Protein AF-A0A8J5CGX8-F1 (afdb_monomer_lite)

InterPro domains:
  IPR006862 Acyl-CoA thioester hydrolase/bile acid-CoA amino acid N-acetyltransferase [PF04775] (30-130)
  IPR014940 BAAT/Acyl-CoA thioester hydrolase C-terminal [PF08840] (193-243)
  IPR029058 Alpha/Beta hydrolase fold [G3DSA:3.40.50.1820] (121-293)
  IPR029058 Alpha/Beta hydrolase fold [SSF53474] (53-243)
  IPR042490 Acyl-CoA thioester hydrolase/BAAT, N-terminal [G3DSA:2.60.40.2240] (14-119)

Structure (mmCIF, N/CA/C/O backbone):
data_AF-A0A8J5CGX8-F1
#
_entry.id   AF-A0A8J5CGX8-F1
#
loop_
_atom_site.group_PDB
_atom_site.id
_atom_site.type_symbol
_atom_site.label_atom_id
_atom_site.label_alt_id
_atom_site.label_comp_id
_atom_site.label_asym_id
_atom_site.label_entity_id
_atom_site.label_seq_id
_atom_site.pdbx_PDB_ins_code
_atom_site.Cartn_x
_atom_site.Cartn_y
_atom_site.Cartn_z
_atom_site.occupancy
_atom_site.B_iso_or_equiv
_atom_site.auth_seq_id
_atom_site.auth_comp_id
_atom_site.auth_asym_id
_atom_site.auth_atom_id
_atom_site.pdbx_PDB_model_num
ATOM 1 N N . MET A 1 1 ? 22.277 -21.302 -52.610 1.00 39.00 1 MET A N 1
ATOM 2 C CA . MET A 1 1 ? 22.332 -19.916 -52.103 1.00 39.00 1 MET A CA 1
ATOM 3 C C . MET A 1 1 ? 21.898 -19.957 -50.652 1.00 39.00 1 MET A C 1
ATOM 5 O O . MET A 1 1 ? 20.745 -20.277 -50.407 1.00 39.00 1 MET A O 1
ATOM 9 N N . GLY A 1 2 ? 22.824 -19.772 -49.709 1.00 44.28 2 GLY A N 1
ATOM 10 C CA . GLY A 1 2 ? 22.464 -19.629 -48.298 1.00 44.28 2 GLY A CA 1
ATOM 11 C C . GLY A 1 2 ? 21.848 -18.252 -48.081 1.00 44.28 2 GLY A C 1
ATOM 12 O O . GLY A 1 2 ? 22.385 -17.269 -48.594 1.00 44.28 2 GLY A O 1
ATOM 13 N N . GLU A 1 3 ? 20.715 -18.179 -47.385 1.00 40.97 3 GLU A N 1
ATOM 14 C CA . GLU A 1 3 ? 20.179 -16.895 -46.931 1.00 40.97 3 GLU A CA 1
ATOM 15 C C . GLU A 1 3 ? 21.241 -16.171 -46.089 1.00 40.97 3 GLU A C 1
ATOM 17 O O . GLU A 1 3 ? 21.902 -16.809 -45.262 1.00 40.97 3 GLU A O 1
ATOM 22 N N . PRO A 1 4 ? 21.432 -14.852 -46.268 1.00 47.72 4 PRO A N 1
ATOM 23 C CA . PRO A 1 4 ? 22.309 -14.095 -45.394 1.00 47.72 4 PRO A CA 1
ATOM 24 C C . PRO A 1 4 ? 21.742 -14.149 -43.971 1.00 47.72 4 PRO A C 1
ATOM 26 O O . PRO A 1 4 ? 20.682 -13.584 -43.698 1.00 47.72 4 PRO A O 1
ATOM 29 N N . GLN A 1 5 ? 22.450 -14.825 -43.059 1.00 46.09 5 GLN A N 1
ATOM 30 C CA . GLN A 1 5 ? 22.191 -14.723 -41.624 1.00 46.09 5 GLN A CA 1
ATOM 31 C C . GLN A 1 5 ? 22.284 -13.244 -41.243 1.00 46.09 5 GLN A C 1
ATOM 33 O O . GLN A 1 5 ? 23.367 -12.661 -41.230 1.00 46.09 5 GLN A O 1
ATOM 38 N N . ARG A 1 6 ? 21.140 -12.608 -40.971 1.00 54.03 6 ARG A N 1
ATOM 39 C CA . ARG A 1 6 ? 21.128 -11.265 -40.391 1.00 54.03 6 ARG A CA 1
ATOM 40 C C . ARG A 1 6 ? 21.787 -11.354 -39.017 1.00 54.03 6 ARG A C 1
ATOM 42 O O . ARG A 1 6 ? 21.325 -12.109 -38.163 1.00 54.03 6 ARG A O 1
ATOM 49 N N . GLU A 1 7 ? 22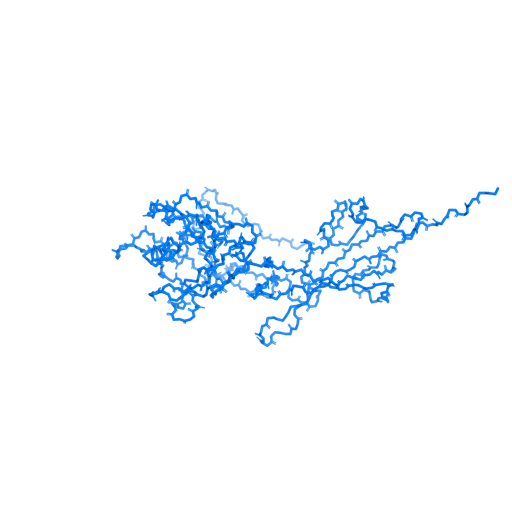.872 -10.607 -38.820 1.00 53.78 7 GLU A N 1
ATOM 50 C CA . GLU A 1 7 ? 23.533 -10.516 -37.519 1.00 53.78 7 GLU A CA 1
ATOM 51 C C . GLU A 1 7 ? 22.530 -10.075 -36.447 1.00 53.78 7 GLU A C 1
ATOM 53 O O . GLU A 1 7 ? 21.739 -9.148 -36.650 1.00 53.78 7 GLU A O 1
ATOM 58 N N . SER A 1 8 ? 22.575 -10.738 -35.290 1.00 63.50 8 SER A N 1
ATOM 59 C CA . SER A 1 8 ? 21.780 -10.355 -34.126 1.00 63.50 8 SER A CA 1
ATOM 60 C C . SER A 1 8 ? 22.086 -8.905 -33.748 1.00 63.50 8 SER A C 1
ATOM 62 O O . SER A 1 8 ? 23.222 -8.567 -33.407 1.00 63.50 8 SER A O 1
ATOM 64 N N . GLY A 1 9 ? 21.071 -8.048 -33.778 1.00 77.69 9 GLY A N 1
ATOM 65 C CA . GLY A 1 9 ? 21.171 -6.674 -33.317 1.00 77.69 9 GLY A CA 1
ATOM 66 C C . GLY A 1 9 ? 21.265 -6.589 -31.793 1.00 77.69 9 GLY A C 1
ATOM 67 O O . GLY A 1 9 ? 20.864 -7.489 -31.056 1.00 77.69 9 GLY A O 1
ATOM 68 N N . VAL A 1 10 ? 21.770 -5.462 -31.298 1.00 86.94 10 VAL A N 1
ATOM 69 C CA . VAL A 1 10 ? 21.766 -5.132 -29.868 1.00 86.94 10 VAL A CA 1
ATOM 70 C C . VAL A 1 10 ? 20.823 -3.968 -29.607 1.00 86.94 10 VAL A C 1
ATOM 72 O O . VAL A 1 10 ? 20.907 -2.917 -30.251 1.00 86.94 10 VAL A O 1
ATOM 75 N N . VAL A 1 11 ? 19.919 -4.151 -28.651 1.00 86.25 11 VAL A N 1
ATOM 76 C CA . VAL A 1 11 ? 18.928 -3.144 -28.273 1.00 86.25 11 VAL A CA 1
ATOM 77 C C . VAL A 1 11 ? 18.901 -2.941 -26.767 1.00 86.25 11 VAL A C 1
ATOM 79 O O . VAL A 1 11 ? 19.266 -3.816 -25.981 1.00 86.25 11 VAL A O 1
ATOM 82 N N . ARG A 1 12 ? 18.433 -1.767 -26.365 1.00 90.62 12 ARG A N 1
ATOM 83 C CA . ARG A 1 12 ? 18.174 -1.399 -24.980 1.00 90.62 12 ARG A CA 1
ATOM 84 C C . ARG A 1 12 ? 16.718 -0.989 -24.850 1.00 90.62 12 ARG A C 1
ATOM 86 O O . ARG A 1 12 ? 16.272 -0.086 -25.555 1.00 90.62 12 ARG A O 1
ATOM 93 N N . VAL A 1 13 ? 16.012 -1.613 -23.917 1.00 86.06 13 VAL A N 1
ATOM 94 C CA . VAL A 1 13 ? 14.662 -1.204 -23.523 1.00 86.06 13 VAL A CA 1
ATOM 95 C C . VAL A 1 13 ? 14.784 -0.346 -22.272 1.00 86.06 13 VAL A C 1
ATOM 97 O O . VAL A 1 13 ? 15.424 -0.758 -21.308 1.00 86.06 13 VAL A O 1
ATOM 100 N N . VAL A 1 14 ? 14.204 0.850 -22.297 1.00 86.12 14 VAL A N 1
ATOM 101 C CA . VAL A 1 14 ? 14.184 1.792 -21.173 1.00 86.12 14 VAL A CA 1
ATOM 102 C C . VAL A 1 14 ? 12.741 1.988 -20.743 1.00 86.12 14 VAL A C 1
ATOM 104 O O . VAL A 1 14 ? 11.895 2.302 -21.575 1.00 86.12 14 VAL A O 1
ATOM 107 N N . VAL A 1 15 ? 12.464 1.831 -19.453 1.00 85.88 15 VAL A N 1
ATOM 108 C CA . VAL A 1 15 ? 11.145 2.100 -18.882 1.00 85.88 15 VAL A CA 1
ATOM 109 C C . VAL A 1 15 ? 11.231 3.318 -17.987 1.00 85.88 15 VAL A C 1
ATOM 111 O O . VAL A 1 15 ? 12.080 3.381 -17.102 1.00 85.88 15 VAL A O 1
ATOM 114 N N . VAL A 1 16 ? 10.355 4.290 -18.227 1.00 84.81 16 VAL A N 1
ATOM 115 C CA . VAL A 1 16 ? 10.283 5.543 -17.480 1.00 84.81 16 VAL A CA 1
ATOM 116 C C . VAL A 1 16 ? 8.874 5.721 -16.938 1.00 84.81 16 VAL A C 1
ATOM 118 O O . VAL A 1 16 ? 7.896 5.610 -17.670 1.00 84.81 16 VAL A O 1
ATOM 121 N N . THR A 1 17 ? 8.761 6.069 -15.662 1.00 81.38 17 THR A N 1
ATOM 122 C CA . THR A 1 17 ? 7.509 6.566 -15.090 1.00 81.38 17 THR A CA 1
ATOM 123 C C . THR A 1 17 ? 7.758 7.895 -14.397 1.00 81.38 17 THR A C 1
ATOM 125 O O . THR A 1 17 ? 8.839 8.148 -13.857 1.00 81.38 17 THR A O 1
ATOM 128 N N . ARG A 1 18 ? 6.765 8.778 -14.473 1.00 80.62 18 ARG A N 1
ATOM 129 C CA . ARG A 1 18 ? 6.826 10.131 -13.931 1.00 80.62 18 ARG A CA 1
ATOM 130 C C . ARG A 1 18 ? 5.677 10.321 -12.956 1.00 80.62 18 ARG A C 1
ATOM 132 O O . ARG A 1 18 ? 4.536 9.976 -13.256 1.00 80.62 18 ARG A O 1
ATOM 139 N N . HIS A 1 19 ? 5.988 10.855 -11.786 1.00 75.31 19 HIS A N 1
ATOM 140 C CA . HIS A 1 19 ? 5.033 11.065 -10.713 1.00 75.31 19 HIS A CA 1
ATOM 141 C C . HIS A 1 19 ? 5.120 12.498 -10.211 1.00 75.31 19 HIS A C 1
ATOM 143 O O . HIS A 1 19 ? 6.187 12.951 -9.810 1.00 75.31 19 HIS A O 1
ATOM 149 N N . SER A 1 20 ? 3.990 13.200 -10.191 1.00 66.62 20 SER A N 1
ATOM 150 C CA . SER A 1 20 ? 3.882 14.456 -9.458 1.00 66.62 20 SER A CA 1
ATOM 151 C C . SER A 1 20 ? 3.271 14.158 -8.089 1.00 66.62 20 SER A C 1
ATOM 153 O O . SER A 1 20 ? 2.058 13.933 -8.014 1.00 66.62 20 SER A O 1
ATOM 155 N N . PRO A 1 21 ? 4.047 14.168 -6.992 1.00 61.84 21 PRO A N 1
ATOM 156 C CA . PRO A 1 21 ? 3.445 14.448 -5.697 1.00 61.84 21 PRO A CA 1
ATOM 157 C C . PRO A 1 21 ? 2.889 15.881 -5.788 1.00 61.84 21 PRO A C 1
ATOM 159 O O . PRO A 1 21 ? 3.497 16.735 -6.433 1.00 61.84 21 PRO A O 1
ATOM 162 N N . ARG A 1 22 ? 1.699 16.172 -5.259 1.00 53.69 22 ARG A N 1
ATOM 163 C CA . ARG A 1 22 ? 1.152 17.544 -5.306 1.00 53.69 22 ARG A CA 1
ATOM 164 C C . ARG A 1 22 ? 2.134 18.514 -4.606 1.00 53.69 22 ARG A C 1
ATOM 166 O O . ARG A 1 22 ? 2.205 18.414 -3.392 1.00 53.69 22 ARG A O 1
ATOM 173 N N . LEU A 1 23 ? 2.831 19.380 -5.372 1.00 48.69 23 LEU A N 1
ATOM 174 C CA . LEU A 1 23 ? 3.675 20.570 -5.044 1.00 48.69 23 LEU A CA 1
ATOM 175 C C . LEU A 1 23 ? 4.667 20.496 -3.840 1.00 48.69 23 LEU A C 1
ATOM 177 O O . LEU A 1 23 ? 4.426 19.781 -2.877 1.00 48.69 23 LEU A O 1
ATOM 181 N N . PRO A 1 24 ? 5.790 21.257 -3.804 1.00 44.94 24 PRO A N 1
ATOM 182 C CA . PRO A 1 24 ? 6.512 21.959 -4.871 1.00 44.94 24 PRO A CA 1
ATOM 183 C C . PRO A 1 24 ? 7.657 21.092 -5.439 1.00 44.94 24 PRO A C 1
ATOM 185 O O . PRO A 1 24 ? 8.569 21.593 -6.092 1.00 44.94 24 PRO A O 1
ATOM 188 N N . VAL A 1 25 ? 7.664 19.789 -5.139 1.00 54.22 25 VAL A N 1
ATOM 189 C CA . VAL A 1 25 ? 8.679 18.871 -5.654 1.00 54.22 25 VAL A CA 1
ATOM 190 C C . VAL A 1 25 ? 8.401 18.679 -7.141 1.00 54.22 25 VAL A C 1
ATOM 192 O O . VAL A 1 25 ? 7.292 18.300 -7.519 1.00 54.22 25 VAL A O 1
ATOM 195 N N . GLY A 1 26 ? 9.390 18.991 -7.980 1.00 61.50 26 GLY A N 1
ATOM 196 C CA . GLY A 1 26 ? 9.307 18.770 -9.420 1.00 61.50 26 GLY A CA 1
ATOM 197 C C . GLY A 1 26 ? 8.955 17.320 -9.761 1.00 61.50 26 GLY A C 1
ATOM 198 O O . GLY A 1 26 ? 8.961 16.428 -8.911 1.00 61.50 26 GLY A O 1
ATOM 199 N N . LEU A 1 27 ? 8.641 17.081 -11.030 1.00 76.50 27 LEU A N 1
ATOM 200 C CA . LEU A 1 27 ? 8.238 15.771 -11.527 1.00 76.50 27 LEU A CA 1
ATOM 201 C C . LEU A 1 27 ? 9.259 14.687 -11.127 1.00 76.50 27 LEU A C 1
ATOM 203 O O . LEU A 1 27 ? 10.399 14.693 -11.595 1.00 76.50 27 LEU A O 1
ATOM 207 N N . LEU A 1 28 ? 8.854 13.760 -10.254 1.00 87.06 28 LEU A N 1
ATOM 208 C CA . LEU A 1 28 ? 9.700 12.651 -9.828 1.00 87.06 28 LEU A CA 1
ATOM 209 C C . LEU A 1 28 ? 9.794 11.652 -10.970 1.00 87.06 28 LEU A C 1
ATOM 211 O O . LEU A 1 28 ? 8.772 11.180 -11.472 1.00 87.06 28 LEU A O 1
ATOM 215 N N . GLN A 1 29 ? 11.011 11.307 -11.365 1.00 90.88 29 GLN A N 1
ATOM 216 C CA . GLN A 1 29 ? 11.248 10.357 -12.440 1.00 90.88 29 GLN A CA 1
ATOM 217 C C . GLN A 1 29 ? 11.865 9.074 -11.896 1.00 90.88 29 GLN A C 1
ATOM 219 O O . GLN A 1 29 ? 12.869 9.105 -11.188 1.00 90.88 29 GLN A O 1
ATOM 224 N N . PHE A 1 30 ? 11.285 7.942 -12.281 1.00 93.69 30 PHE A N 1
ATOM 225 C CA . PHE A 1 30 ? 11.844 6.622 -12.034 1.00 93.69 30 PHE A CA 1
ATOM 226 C C . PHE A 1 30 ? 12.148 5.956 -13.364 1.00 93.69 30 PHE A C 1
ATOM 228 O O . PHE A 1 30 ? 11.415 6.131 -14.341 1.00 93.69 30 PHE A O 1
ATOM 235 N N . VAL A 1 31 ? 13.248 5.217 -13.399 1.00 94.94 31 VAL A N 1
ATOM 236 C CA . VAL A 1 31 ? 13.761 4.600 -14.613 1.00 94.94 31 VAL A CA 1
ATOM 237 C C . VAL A 1 31 ? 14.369 3.239 -14.320 1.00 94.94 31 VAL A C 1
ATOM 239 O O . VAL A 1 31 ? 14.973 3.008 -13.274 1.00 94.94 31 VAL A O 1
ATOM 242 N N . SER A 1 32 ? 14.214 2.342 -15.276 1.00 95.50 32 SER A N 1
ATOM 243 C CA . SER A 1 32 ? 14.973 1.107 -15.382 1.00 95.50 32 SER A CA 1
ATOM 244 C C . SER A 1 32 ? 15.353 0.905 -16.845 1.00 95.50 32 SER A C 1
ATOM 246 O O . SER A 1 32 ? 14.774 1.513 -17.752 1.00 95.50 32 SER A O 1
ATOM 248 N N . HIS A 1 33 ? 16.347 0.065 -17.093 1.00 95.56 33 HIS A N 1
ATOM 249 C CA . HIS A 1 33 ? 16.669 -0.352 -18.449 1.00 95.56 33 HIS A CA 1
ATOM 250 C C . HIS A 1 33 ? 17.246 -1.757 -18.463 1.00 95.56 33 HIS A C 1
ATOM 252 O O . HIS A 1 33 ? 17.810 -2.208 -17.471 1.00 95.56 33 HIS A O 1
ATOM 258 N N . ALA A 1 34 ? 17.133 -2.428 -19.600 1.00 96.81 34 ALA A N 1
ATOM 259 C CA . ALA A 1 34 ? 17.752 -3.722 -19.828 1.00 96.81 34 ALA A CA 1
ATOM 260 C C . ALA A 1 34 ? 18.289 -3.810 -21.257 1.00 96.81 34 ALA A C 1
ATOM 262 O O . ALA A 1 34 ? 17.712 -3.254 -22.198 1.00 96.81 34 ALA A O 1
ATOM 263 N N . HIS A 1 35 ? 19.422 -4.486 -21.398 1.00 96.62 35 HIS A N 1
ATOM 264 C CA . HIS A 1 35 ? 20.109 -4.742 -22.656 1.00 96.62 35 HIS A CA 1
ATOM 265 C C . HIS A 1 35 ? 19.749 -6.131 -23.167 1.00 96.62 35 HIS A C 1
ATOM 267 O O . HIS A 1 35 ? 19.850 -7.104 -22.425 1.00 96.62 35 HIS A O 1
ATOM 273 N N . TYR A 1 36 ? 19.381 -6.225 -24.441 1.00 95.94 36 TYR A N 1
ATOM 274 C CA . TYR A 1 36 ? 19.011 -7.476 -25.095 1.00 95.94 36 TYR A CA 1
ATOM 275 C C . TYR A 1 36 ? 19.752 -7.638 -26.415 1.00 95.94 36 TYR A C 1
ATOM 277 O O . TYR A 1 36 ? 20.122 -6.656 -27.068 1.00 95.94 36 TYR A O 1
ATOM 285 N N . ARG A 1 37 ? 19.953 -8.892 -26.809 1.00 95.00 37 ARG A N 1
ATOM 286 C CA . ARG A 1 37 ? 20.310 -9.265 -28.178 1.00 95.00 37 ARG A CA 1
ATOM 287 C C . ARG A 1 37 ? 19.028 -9.668 -28.893 1.00 95.00 37 ARG A C 1
ATOM 289 O O . ARG A 1 37 ? 18.211 -10.368 -28.297 1.00 95.00 37 ARG A O 1
ATOM 296 N N . THR A 1 38 ? 18.836 -9.192 -30.115 1.00 93.12 38 THR A N 1
ATOM 297 C CA . THR A 1 38 ? 17.691 -9.597 -30.926 1.00 93.12 38 THR A CA 1
ATOM 298 C C . THR A 1 38 ? 17.909 -11.001 -31.470 1.00 93.12 38 THR A C 1
ATOM 300 O O . THR A 1 38 ? 19.048 -11.427 -31.671 1.00 93.12 38 THR A O 1
ATOM 303 N N . ASP A 1 39 ? 16.821 -11.702 -31.760 1.00 90.38 39 ASP A N 1
ATOM 304 C CA . ASP A 1 39 ? 16.871 -12.916 -32.569 1.00 90.38 39 ASP A CA 1
ATOM 305 C C . ASP A 1 39 ? 17.262 -12.611 -34.035 1.00 90.38 39 ASP A C 1
ATOM 307 O O . ASP A 1 39 ? 17.511 -11.459 -34.418 1.00 90.38 39 ASP A O 1
ATOM 311 N N . HIS A 1 40 ? 17.325 -13.660 -34.861 1.00 89.31 40 HIS A N 1
ATOM 312 C CA . HIS A 1 40 ? 17.646 -13.587 -36.293 1.00 89.31 40 HIS A CA 1
ATOM 313 C C . HIS A 1 40 ? 16.595 -12.818 -37.118 1.00 89.31 40 HIS A C 1
ATOM 315 O O . HIS A 1 40 ? 16.885 -12.364 -38.225 1.00 89.31 40 HIS A O 1
ATOM 321 N N . CYS A 1 41 ? 15.395 -12.621 -36.567 1.00 89.12 41 CYS A N 1
ATOM 322 C CA . CYS A 1 41 ? 14.327 -11.810 -37.145 1.00 89.12 41 CYS A CA 1
ATOM 323 C C . CYS A 1 41 ? 14.363 -10.349 -36.658 1.00 89.12 41 CYS A C 1
ATOM 325 O O . CYS A 1 41 ? 13.568 -9.531 -37.121 1.00 89.12 41 CYS A O 1
ATOM 327 N N . GLY A 1 42 ? 15.280 -9.989 -35.751 1.00 87.94 42 GLY A N 1
ATOM 328 C CA . GLY A 1 42 ? 15.363 -8.653 -35.157 1.00 87.94 42 GLY A CA 1
ATOM 329 C C . GLY A 1 42 ? 14.396 -8.418 -33.987 1.00 87.94 42 GLY A C 1
ATOM 330 O O . GLY A 1 42 ? 14.243 -7.277 -33.550 1.00 87.94 42 GLY A O 1
ATOM 331 N N . GLY A 1 43 ? 13.754 -9.468 -33.471 1.00 91.25 43 GLY A N 1
ATOM 332 C CA . GLY A 1 43 ? 12.808 -9.423 -32.358 1.00 91.25 43 GLY A CA 1
ATOM 333 C C . GLY A 1 43 ? 13.455 -9.612 -30.983 1.00 91.25 43 GLY A C 1
ATOM 334 O O . GLY A 1 43 ? 14.562 -10.133 -30.855 1.00 91.25 43 GLY A O 1
ATOM 335 N N . VAL A 1 44 ? 12.749 -9.180 -29.934 1.00 93.50 44 VAL A N 1
ATOM 336 C CA . VAL A 1 44 ? 13.061 -9.494 -28.528 1.00 93.50 44 VAL A CA 1
ATOM 337 C C . VAL A 1 44 ? 11.760 -9.826 -27.806 1.00 93.50 44 VAL A C 1
ATOM 339 O O . VAL A 1 44 ? 10.906 -8.956 -27.642 1.00 93.50 44 VAL A O 1
ATOM 342 N N . ASP A 1 45 ? 11.634 -11.060 -27.319 1.00 93.81 45 ASP A N 1
ATOM 343 C CA . ASP A 1 45 ? 10.587 -11.449 -26.372 1.00 93.81 45 ASP A CA 1
ATOM 344 C C . ASP A 1 45 ? 11.154 -11.445 -24.949 1.00 93.81 45 ASP A C 1
ATOM 346 O O . ASP A 1 45 ? 11.925 -12.322 -24.567 1.00 93.81 45 ASP A O 1
ATOM 350 N N . VAL A 1 46 ? 10.759 -10.462 -24.137 1.00 92.81 46 VAL A N 1
ATOM 351 C CA . VAL A 1 46 ? 11.248 -10.300 -22.754 1.00 92.81 46 VAL A CA 1
ATOM 352 C C . VAL A 1 46 ? 10.853 -11.450 -21.818 1.00 92.81 46 VAL A C 1
ATOM 354 O O . VAL A 1 46 ? 11.347 -11.521 -20.693 1.00 92.81 46 VAL A O 1
ATOM 357 N N . ARG A 1 47 ? 9.956 -12.349 -22.249 1.00 95.00 47 ARG A N 1
ATOM 358 C CA . ARG A 1 47 ? 9.567 -13.538 -21.478 1.00 95.00 47 ARG A CA 1
ATOM 359 C C . ARG A 1 47 ? 10.625 -14.634 -21.512 1.00 95.00 47 ARG A C 1
ATOM 361 O O . ARG A 1 47 ? 10.672 -15.447 -20.595 1.00 95.00 47 ARG A O 1
ATOM 368 N N . THR A 1 48 ? 11.440 -14.658 -22.561 1.00 95.44 48 THR A N 1
ATOM 369 C CA . THR A 1 48 ? 12.394 -15.739 -22.845 1.00 95.44 48 THR A CA 1
ATOM 370 C C . THR A 1 48 ? 13.809 -15.219 -23.077 1.00 95.44 48 THR A C 1
ATOM 372 O O . THR A 1 48 ? 14.773 -15.910 -22.754 1.00 95.44 48 THR A O 1
ATOM 375 N N . ALA A 1 49 ? 13.963 -13.995 -23.584 1.00 95.44 49 ALA A N 1
ATOM 376 C CA . ALA A 1 49 ? 15.257 -13.368 -23.793 1.00 95.44 49 ALA A CA 1
ATOM 377 C C . ALA A 1 49 ? 15.884 -12.943 -22.459 1.00 95.44 49 ALA A C 1
ATOM 379 O O . ALA A 1 49 ? 15.297 -12.192 -21.677 1.00 95.44 49 ALA A O 1
ATOM 380 N N . ALA A 1 50 ? 17.117 -13.385 -22.219 1.00 96.75 50 ALA A N 1
ATOM 381 C CA . ALA A 1 50 ? 17.887 -12.941 -21.068 1.00 96.75 50 ALA A CA 1
ATOM 382 C C . ALA A 1 50 ? 18.383 -11.502 -21.271 1.00 96.75 50 ALA A C 1
ATOM 384 O O . ALA A 1 50 ? 19.001 -11.181 -22.290 1.00 96.75 50 ALA A O 1
ATOM 385 N N . ALA A 1 51 ? 18.168 -10.646 -20.271 1.00 97.44 51 ALA A N 1
ATOM 386 C CA . ALA A 1 51 ? 18.846 -9.361 -20.203 1.00 97.44 51 ALA A CA 1
ATOM 387 C C . ALA A 1 51 ? 20.348 -9.595 -19.969 1.00 97.44 51 ALA A C 1
ATOM 389 O O . ALA A 1 51 ? 20.740 -10.299 -19.036 1.00 97.44 51 ALA A O 1
ATOM 390 N N . VAL A 1 52 ? 21.196 -8.995 -20.802 1.00 96.94 52 VAL A N 1
ATOM 391 C CA . VAL A 1 52 ? 22.664 -9.123 -20.715 1.00 96.94 52 VAL A CA 1
ATOM 392 C C . VAL A 1 52 ? 23.319 -7.981 -19.931 1.00 96.94 52 VAL A C 1
ATOM 394 O O . VAL A 1 52 ? 24.535 -7.945 -19.783 1.00 96.94 52 VAL A O 1
ATOM 397 N N . GLY A 1 53 ? 22.524 -7.034 -19.431 1.00 94.69 53 GLY A N 1
ATOM 398 C CA . GLY A 1 53 ? 22.994 -5.903 -18.638 1.00 94.69 53 GLY A CA 1
ATOM 399 C C . GLY A 1 53 ? 21.905 -4.859 -18.403 1.00 94.69 53 GLY A C 1
ATOM 400 O O . GLY A 1 53 ? 20.813 -4.943 -18.967 1.00 94.69 53 GLY A O 1
ATOM 401 N N . GLY A 1 54 ? 22.231 -3.851 -17.597 1.00 94.31 54 GLY A N 1
ATOM 402 C CA . GLY A 1 54 ? 21.326 -2.772 -17.205 1.00 94.31 54 GLY A CA 1
ATOM 403 C C . GLY A 1 54 ? 20.913 -2.884 -15.739 1.00 94.31 54 GLY A C 1
ATOM 404 O O . GLY A 1 54 ? 21.718 -3.237 -14.884 1.00 94.31 54 GLY A O 1
ATOM 405 N N . SER A 1 55 ? 19.656 -2.566 -15.444 1.00 95.31 55 SER A N 1
ATOM 406 C CA . SER A 1 55 ? 19.069 -2.622 -14.100 1.00 95.31 55 SER A CA 1
ATOM 407 C C . SER A 1 55 ? 18.904 -4.048 -13.555 1.00 95.31 55 SER A C 1
ATOM 409 O O . SER A 1 55 ? 18.712 -4.211 -12.354 1.00 95.31 55 SER A O 1
ATOM 411 N N . TYR A 1 56 ? 18.961 -5.065 -14.419 1.00 96.44 56 TYR A N 1
ATOM 412 C CA . TYR A 1 56 ? 18.972 -6.486 -14.064 1.00 96.44 56 TYR A CA 1
ATOM 413 C C . TYR A 1 56 ? 19.604 -7.321 -15.187 1.00 96.44 56 TYR A C 1
ATOM 415 O O . TYR A 1 56 ? 19.832 -6.825 -16.293 1.00 96.44 56 TYR A O 1
ATOM 423 N N . THR A 1 57 ? 19.864 -8.596 -14.902 1.00 97.44 57 THR A N 1
ATOM 424 C CA . THR A 1 57 ? 20.347 -9.599 -15.861 1.00 97.44 57 THR A CA 1
ATOM 425 C C . THR A 1 57 ? 19.496 -10.870 -15.791 1.00 97.44 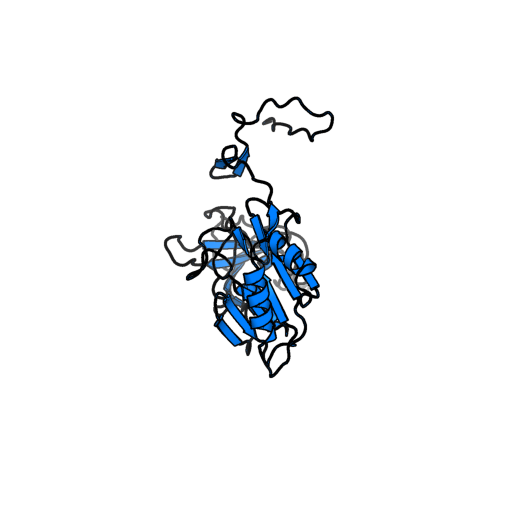57 THR A C 1
ATOM 427 O O . THR A 1 57 ? 18.755 -11.082 -14.831 1.00 97.44 57 THR A O 1
ATOM 430 N N . GLY A 1 58 ? 19.587 -11.715 -16.820 1.00 97.50 58 GLY A N 1
ATOM 431 C CA . GLY A 1 58 ? 18.837 -12.969 -16.907 1.00 97.50 58 GLY A CA 1
ATOM 432 C C . GLY A 1 58 ? 17.404 -12.800 -17.417 1.00 97.50 58 GLY A C 1
ATOM 433 O O . GLY A 1 58 ? 16.993 -11.720 -17.849 1.00 97.50 58 GLY A O 1
ATOM 434 N N . VAL A 1 59 ? 16.647 -13.899 -17.417 1.00 97.94 59 VAL A N 1
ATOM 435 C CA . VAL A 1 59 ? 15.245 -13.916 -17.857 1.00 97.94 59 VAL A CA 1
ATOM 436 C C . VAL A 1 59 ? 14.362 -13.453 -16.704 1.00 97.94 59 VAL A C 1
ATOM 438 O O . VAL A 1 59 ? 14.112 -14.198 -15.759 1.00 97.94 59 VAL A O 1
ATOM 441 N N . PHE A 1 60 ? 13.898 -12.205 -16.776 1.00 96.94 60 PHE A N 1
ATOM 442 C CA . PHE A 1 60 ? 13.011 -11.626 -15.771 1.00 96.94 60 PHE A CA 1
ATOM 443 C C . PHE A 1 60 ? 11.932 -10.763 -16.448 1.00 96.94 60 PHE A C 1
ATOM 445 O O . PHE A 1 60 ? 12.150 -9.568 -16.668 1.00 96.94 60 PHE A O 1
ATOM 452 N N . PRO A 1 61 ? 10.757 -11.338 -16.776 1.00 95.25 61 PRO A N 1
ATOM 453 C CA . PRO A 1 61 ? 9.764 -10.677 -17.631 1.00 95.25 61 PRO A CA 1
ATOM 454 C C . PRO A 1 61 ? 9.203 -9.374 -17.046 1.00 95.25 61 PRO A C 1
ATOM 456 O O . PRO A 1 61 ? 8.920 -8.427 -17.776 1.00 95.25 61 PRO A O 1
ATOM 459 N N . SER A 1 62 ? 9.068 -9.291 -15.717 1.00 94.56 62 SER A N 1
ATOM 460 C CA . SER A 1 62 ? 8.651 -8.065 -15.026 1.00 94.56 62 SER A CA 1
ATOM 461 C C . SER A 1 62 ? 9.823 -7.181 -14.600 1.00 94.56 62 SER A C 1
ATOM 463 O O . SER A 1 62 ? 9.589 -6.157 -13.960 1.00 94.56 62 SER A O 1
ATOM 465 N N . GLY A 1 63 ? 11.065 -7.548 -14.937 1.00 95.81 63 GLY A N 1
ATOM 466 C CA . GLY A 1 63 ? 12.277 -6.911 -14.427 1.00 95.81 63 GLY A CA 1
ATOM 467 C C . GLY A 1 63 ? 12.274 -5.404 -14.644 1.00 95.81 63 GLY A C 1
ATOM 468 O O . GLY A 1 63 ? 12.425 -4.654 -13.687 1.00 95.81 63 GLY A O 1
ATOM 469 N N . LEU A 1 64 ? 11.944 -4.944 -15.854 1.00 94.44 64 LEU A N 1
ATOM 470 C CA . LEU A 1 64 ? 11.863 -3.512 -16.162 1.00 94.44 64 LEU A CA 1
ATOM 471 C C . LEU A 1 64 ? 10.871 -2.744 -15.265 1.00 94.44 64 LEU A C 1
ATOM 473 O O . LEU A 1 64 ? 11.091 -1.572 -14.978 1.00 94.44 64 LEU A O 1
ATOM 477 N N . LEU A 1 65 ? 9.792 -3.364 -14.790 1.00 93.69 65 LEU A N 1
ATOM 478 C CA . LEU A 1 65 ? 8.853 -2.709 -13.872 1.00 93.69 65 LEU A CA 1
ATOM 479 C C . LEU A 1 65 ? 9.289 -2.851 -12.409 1.00 93.69 65 LEU A C 1
ATOM 481 O O . LEU A 1 65 ? 9.144 -1.914 -11.629 1.00 93.69 65 LEU A O 1
ATOM 485 N N . THR A 1 66 ? 9.826 -4.011 -12.031 1.00 93.19 66 THR A N 1
ATOM 486 C CA . THR A 1 66 ? 10.210 -4.326 -10.649 1.00 93.19 66 THR A CA 1
ATOM 487 C C . THR A 1 66 ? 11.504 -3.630 -10.222 1.00 93.19 66 THR A C 1
ATOM 489 O O . THR A 1 66 ? 11.666 -3.327 -9.044 1.00 93.19 66 THR A O 1
ATOM 492 N N . THR A 1 67 ? 12.409 -3.335 -11.158 1.00 95.44 67 THR A N 1
ATOM 493 C CA . THR A 1 67 ? 13.696 -2.674 -10.886 1.00 95.44 67 THR A CA 1
ATOM 494 C C . THR A 1 67 ? 13.681 -1.177 -11.194 1.00 95.44 67 THR A C 1
ATOM 496 O O . THR A 1 67 ? 14.736 -0.590 -11.439 1.00 95.44 67 THR A O 1
ATOM 499 N N . LEU A 1 68 ? 12.502 -0.548 -11.244 1.00 94.25 68 LEU A N 1
ATOM 500 C CA . LEU A 1 68 ? 12.396 0.909 -11.317 1.00 94.25 68 LEU A CA 1
ATOM 501 C C . LEU A 1 68 ? 13.074 1.539 -10.095 1.00 94.25 68 LEU A C 1
ATOM 503 O O . LEU A 1 68 ? 12.717 1.249 -8.955 1.00 94.25 68 L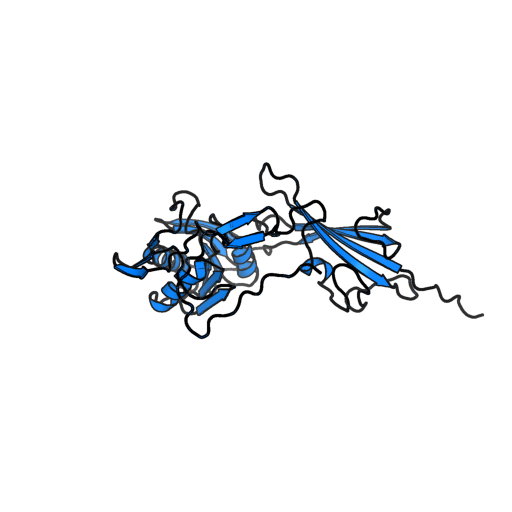EU A O 1
ATOM 507 N N . ALA A 1 69 ? 14.022 2.435 -10.349 1.00 93.12 69 ALA A N 1
ATOM 508 C CA . ALA A 1 69 ? 14.726 3.200 -9.327 1.00 93.12 69 ALA A CA 1
ATOM 509 C C . ALA A 1 69 ? 14.624 4.702 -9.635 1.00 93.12 69 ALA A C 1
ATOM 511 O O . ALA A 1 69 ? 14.331 5.061 -10.781 1.00 93.12 69 ALA A O 1
ATOM 512 N N . PRO A 1 70 ? 14.839 5.597 -8.652 1.00 92.31 70 PRO A N 1
ATOM 513 C CA . PRO A 1 70 ? 14.929 7.027 -8.925 1.00 92.31 70 PRO A CA 1
ATOM 514 C C . PRO A 1 70 ? 15.931 7.299 -10.051 1.00 92.31 70 PRO A C 1
ATOM 516 O O . PRO A 1 70 ? 16.998 6.685 -10.106 1.00 92.31 70 PRO A O 1
ATOM 519 N N . ALA A 1 71 ? 15.581 8.192 -10.976 1.00 91.38 71 ALA A N 1
ATOM 520 C CA . ALA A 1 71 ? 16.477 8.557 -12.066 1.00 91.38 71 ALA A CA 1
ATOM 521 C C . ALA A 1 71 ? 17.797 9.149 -11.530 1.00 91.38 71 ALA A C 1
ATOM 523 O O . ALA A 1 71 ? 17.802 9.704 -10.436 1.00 91.38 71 ALA A O 1
ATOM 524 N N . PRO A 1 72 ? 18.912 9.105 -12.288 1.00 88.62 72 PRO A N 1
ATOM 525 C CA . PRO A 1 72 ? 20.226 9.526 -11.779 1.00 88.62 72 PRO A CA 1
ATOM 526 C C . PRO A 1 72 ? 20.300 10.959 -11.220 1.00 88.62 72 PRO A C 1
ATOM 528 O O . PRO A 1 72 ? 21.150 11.247 -10.388 1.00 88.62 72 PRO A O 1
ATOM 531 N N . HIS A 1 73 ? 19.416 11.854 -11.673 1.00 87.19 73 HIS A N 1
ATOM 532 C CA . HIS A 1 73 ? 19.322 13.246 -11.216 1.00 87.19 73 HIS A CA 1
ATOM 533 C C . HIS A 1 73 ? 18.342 13.445 -10.042 1.00 87.19 73 HIS A C 1
ATOM 535 O O . HIS A 1 73 ? 18.152 14.567 -9.581 1.00 87.19 73 HIS A O 1
ATOM 541 N N . GLN A 1 74 ? 17.672 12.384 -9.597 1.00 88.06 74 GLN A N 1
ATOM 542 C CA . GLN A 1 74 ? 16.700 12.398 -8.510 1.00 88.06 74 GLN A CA 1
ATOM 543 C C . GLN A 1 74 ? 17.353 11.954 -7.200 1.00 88.06 74 GLN A C 1
ATOM 545 O O . GLN A 1 74 ? 18.402 11.310 -7.183 1.00 88.06 74 GLN A O 1
ATOM 550 N N . PHE A 1 75 ? 16.704 12.264 -6.079 1.00 84.69 75 PHE A N 1
ATOM 551 C CA . PHE A 1 75 ? 17.166 11.802 -4.776 1.00 84.69 75 PHE A CA 1
ATOM 552 C C . PHE A 1 75 ? 17.118 10.255 -4.698 1.00 84.69 75 PHE A C 1
ATOM 554 O O . PHE A 1 75 ? 16.046 9.677 -4.909 1.00 84.69 75 PHE A O 1
ATOM 561 N N . PRO A 1 76 ? 18.228 9.555 -4.382 1.00 84.56 76 PRO A N 1
ATOM 562 C CA . PRO A 1 76 ? 18.312 8.092 -4.516 1.00 84.56 76 PRO A CA 1
ATOM 563 C C . PRO A 1 76 ? 17.344 7.283 -3.644 1.00 84.56 76 PRO A C 1
ATOM 565 O O . PRO A 1 76 ? 17.082 6.119 -3.935 1.00 84.56 76 PRO A O 1
ATOM 568 N N . PHE A 1 77 ? 16.808 7.878 -2.576 1.00 83.44 77 PHE A N 1
ATOM 569 C CA . PHE A 1 77 ? 15.932 7.195 -1.617 1.00 83.44 77 PHE A CA 1
ATOM 570 C C . PHE A 1 77 ? 14.446 7.529 -1.794 1.00 83.44 77 PHE A C 1
ATOM 572 O O . PHE A 1 77 ? 13.633 7.242 -0.910 1.00 83.44 77 PHE A O 1
ATOM 579 N N . LEU A 1 78 ? 14.065 8.135 -2.924 1.00 84.81 78 LEU A N 1
ATOM 580 C CA . LEU A 1 78 ? 12.656 8.342 -3.250 1.00 84.81 78 LEU A CA 1
ATOM 581 C C . LEU A 1 78 ? 11.927 7.002 -3.361 1.00 84.81 78 LEU A C 1
ATOM 583 O O . LEU A 1 78 ? 12.419 6.038 -3.946 1.00 84.81 78 LEU A O 1
ATOM 587 N N . ARG A 1 79 ? 10.706 6.963 -2.828 1.00 83.38 79 ARG A N 1
ATOM 588 C CA . ARG A 1 79 ? 9.819 5.806 -2.949 1.00 83.38 79 ARG A CA 1
ATOM 589 C C . ARG A 1 79 ? 8.767 6.073 -4.008 1.00 83.38 79 ARG A C 1
ATOM 591 O O . ARG A 1 79 ? 8.092 7.098 -3.967 1.00 83.38 79 ARG A O 1
ATOM 598 N N . LEU A 1 80 ? 8.599 5.116 -4.911 1.00 86.12 80 LEU A N 1
ATOM 599 C CA . LEU A 1 80 ? 7.520 5.126 -5.885 1.00 86.12 80 LEU A CA 1
ATOM 600 C C . LEU A 1 80 ? 6.240 4.604 -5.225 1.00 86.12 80 LEU A C 1
ATOM 602 O O . LEU A 1 80 ? 6.153 3.428 -4.878 1.00 86.12 80 LEU A O 1
ATOM 606 N N . TYR A 1 81 ? 5.248 5.469 -5.046 1.00 84.81 81 TYR A N 1
ATOM 607 C CA . TYR A 1 81 ? 3.900 5.072 -4.646 1.00 84.81 81 TYR A CA 1
ATOM 608 C C . TYR A 1 81 ? 2.874 6.067 -5.192 1.00 84.81 81 TYR A C 1
ATOM 610 O O . TYR A 1 81 ? 3.196 7.222 -5.465 1.00 84.81 81 TYR A O 1
ATOM 618 N N . ARG A 1 82 ? 1.633 5.609 -5.378 1.00 85.38 82 ARG A N 1
ATOM 619 C CA . ARG A 1 82 ? 0.518 6.438 -5.845 1.00 85.38 82 ARG A CA 1
ATOM 620 C C . ARG A 1 82 ? -0.390 6.698 -4.658 1.00 85.38 82 ARG A C 1
ATOM 622 O O . ARG A 1 82 ? -0.891 5.745 -4.075 1.00 85.38 82 ARG A O 1
ATOM 629 N N . ARG A 1 83 ? -0.603 7.965 -4.303 1.00 82.88 83 ARG A N 1
ATOM 630 C CA . ARG A 1 83 ? -1.570 8.309 -3.249 1.00 82.88 83 ARG A CA 1
ATOM 631 C C . ARG A 1 83 ? -3.007 8.076 -3.693 1.00 82.88 83 ARG A C 1
ATOM 633 O O . ARG A 1 83 ? -3.776 7.510 -2.936 1.00 82.88 83 ARG A O 1
ATOM 640 N N . ASP A 1 84 ? -3.327 8.493 -4.915 1.00 88.88 84 ASP A N 1
ATOM 641 C CA . ASP A 1 84 ? -4.653 8.332 -5.508 1.00 88.88 84 ASP A CA 1
ATOM 642 C C . ASP A 1 84 ? -4.693 7.077 -6.401 1.00 88.88 84 ASP A C 1
ATOM 644 O O . ASP A 1 84 ? -4.158 7.123 -7.518 1.00 88.88 84 ASP A O 1
ATOM 648 N N . PRO A 1 85 ? -5.274 5.956 -5.932 1.00 91.81 85 PRO A N 1
ATOM 649 C CA . PRO A 1 85 ? -5.301 4.702 -6.678 1.00 91.81 85 PRO A CA 1
ATOM 650 C C . PRO A 1 85 ? -6.272 4.695 -7.864 1.00 91.81 85 PRO A C 1
ATOM 652 O O . PRO A 1 85 ? -6.198 3.768 -8.674 1.00 91.81 85 PRO A O 1
ATOM 655 N N . HIS A 1 86 ? -7.148 5.699 -7.998 1.00 90.38 86 HIS A N 1
ATOM 656 C CA . HIS A 1 86 ? -8.055 5.815 -9.144 1.00 90.38 86 HIS A CA 1
ATOM 657 C C . HIS A 1 86 ? -7.316 6.202 -10.423 1.00 90.38 86 HIS A C 1
ATOM 659 O O . HIS A 1 86 ? -7.748 5.873 -11.527 1.00 90.38 86 HIS A O 1
ATOM 665 N N . LEU A 1 87 ? -6.186 6.895 -10.283 1.00 90.38 87 LEU A N 1
ATOM 666 C CA . LEU A 1 87 ? -5.406 7.344 -11.420 1.00 90.38 87 LEU A CA 1
ATOM 667 C C . LEU A 1 87 ? -4.373 6.281 -11.832 1.00 90.38 87 LEU A C 1
ATOM 669 O O . LEU A 1 87 ? -3.596 5.821 -10.985 1.00 90.38 87 LEU A O 1
ATOM 673 N N . PRO A 1 88 ? -4.279 5.933 -13.128 1.00 90.56 88 PRO A N 1
ATOM 674 C CA . PRO A 1 88 ? -3.298 4.969 -13.596 1.00 90.56 88 PRO A CA 1
ATOM 675 C C . PRO A 1 88 ? -1.867 5.506 -13.485 1.00 90.56 88 PRO A C 1
ATOM 677 O O . PRO A 1 88 ? -1.593 6.714 -13.510 1.00 90.56 88 PRO A O 1
ATOM 680 N N . TRP A 1 89 ? -0.919 4.579 -13.406 1.00 89.31 89 TRP A N 1
ATOM 681 C CA . TRP A 1 89 ? 0.475 4.859 -13.715 1.00 89.31 89 TRP A CA 1
ATOM 682 C C . TRP A 1 89 ? 0.663 4.926 -15.219 1.00 89.31 89 TRP A C 1
ATOM 684 O O . TRP A 1 89 ? 0.361 3.957 -15.908 1.00 89.31 89 TRP A O 1
ATOM 694 N N . LYS A 1 90 ? 1.233 6.031 -15.695 1.00 91.19 90 LYS A N 1
ATOM 695 C CA . LYS A 1 90 ? 1.739 6.141 -17.059 1.00 91.19 90 LYS A CA 1
ATOM 696 C C . LYS A 1 90 ? 3.190 5.681 -17.086 1.00 91.19 90 LYS A C 1
ATOM 698 O O . LYS A 1 90 ? 4.012 6.131 -16.274 1.00 91.19 90 LYS A O 1
ATOM 703 N N . VAL A 1 91 ? 3.481 4.740 -17.970 1.00 93.94 91 VAL A N 1
ATOM 704 C CA . VAL A 1 91 ? 4.781 4.089 -18.094 1.00 93.94 91 VAL A CA 1
ATOM 705 C C . VAL A 1 91 ? 5.205 4.139 -19.556 1.00 93.94 91 VAL A C 1
ATOM 707 O O . VAL A 1 91 ? 4.643 3.437 -20.389 1.00 93.94 91 VAL A O 1
ATOM 710 N N . SER A 1 92 ? 6.204 4.959 -19.865 1.00 95.12 92 SER A N 1
ATOM 711 C CA . SER A 1 92 ? 6.788 5.041 -21.204 1.00 95.12 92 SER A CA 1
ATOM 712 C C . SER A 1 92 ? 7.824 3.933 -21.368 1.00 95.12 92 SER A C 1
ATOM 714 O O . SER A 1 92 ? 8.744 3.814 -20.554 1.00 95.12 92 SER A O 1
ATOM 716 N N . VAL A 1 93 ? 7.694 3.135 -22.422 1.00 95.25 93 VAL A N 1
ATOM 717 C CA . VAL A 1 93 ? 8.651 2.100 -22.811 1.00 95.25 93 VAL A CA 1
ATOM 718 C C . VAL A 1 93 ? 9.316 2.539 -24.106 1.00 95.25 93 VAL A C 1
ATOM 720 O O . VAL A 1 93 ? 8.651 2.719 -25.121 1.00 95.25 93 VAL A O 1
ATOM 723 N N . LEU A 1 94 ? 10.634 2.713 -24.069 1.00 94.44 94 LEU A N 1
ATOM 724 C CA . LEU A 1 94 ? 11.428 3.186 -25.195 1.00 94.44 94 LEU A CA 1
ATOM 725 C C . LEU A 1 94 ? 12.392 2.093 -25.648 1.00 94.44 94 LEU A C 1
ATOM 727 O O . LEU A 1 94 ? 13.200 1.605 -24.856 1.00 94.44 94 LEU A O 1
ATOM 731 N N . LEU A 1 95 ? 12.360 1.764 -26.937 1.00 94.12 95 LEU A N 1
ATOM 732 C CA . LEU A 1 95 ? 13.347 0.901 -27.576 1.00 94.12 95 LEU A CA 1
ATOM 733 C C . LEU A 1 95 ? 14.456 1.763 -28.177 1.00 94.12 95 LEU A C 1
ATOM 735 O O . LEU A 1 95 ? 14.188 2.689 -28.940 1.00 94.12 95 LEU A O 1
ATOM 739 N N . ARG A 1 96 ? 15.716 1.470 -27.862 1.00 92.62 96 ARG A N 1
ATOM 740 C CA . ARG A 1 96 ? 16.887 2.188 -28.385 1.00 92.62 96 ARG A CA 1
ATOM 741 C C . ARG A 1 96 ? 17.892 1.210 -28.981 1.00 92.62 96 ARG A C 1
ATOM 743 O O . ARG A 1 96 ? 18.040 0.093 -28.492 1.00 92.62 96 ARG A O 1
ATOM 750 N N . ARG A 1 97 ? 18.605 1.648 -30.022 1.00 91.25 97 ARG A N 1
ATOM 751 C CA . ARG A 1 97 ? 19.725 0.893 -30.602 1.00 91.25 97 ARG A CA 1
ATOM 752 C C . ARG A 1 97 ? 20.908 0.883 -29.630 1.00 91.25 97 ARG A C 1
ATOM 754 O O . ARG A 1 97 ? 21.171 1.906 -28.997 1.00 91.25 97 ARG A O 1
ATOM 761 N N . GLY A 1 98 ? 21.620 -0.241 -29.567 1.00 90.12 98 GLY A N 1
ATOM 762 C CA . GLY A 1 98 ? 22.884 -0.379 -28.845 1.00 90.12 98 GLY A CA 1
ATOM 763 C C . GLY A 1 98 ? 22.744 -0.635 -27.343 1.00 90.12 98 GLY A C 1
ATOM 764 O O . GLY A 1 98 ? 21.705 -0.386 -26.731 1.00 90.12 98 GLY A O 1
ATOM 765 N N . HIS A 1 99 ? 23.834 -1.109 -26.739 1.00 91.00 99 HIS A N 1
ATOM 766 C CA . HIS A 1 99 ? 23.989 -1.312 -25.292 1.00 91.00 99 HIS A CA 1
ATOM 767 C C . HIS A 1 99 ? 24.714 -0.123 -24.657 1.00 91.00 99 HIS A C 1
ATOM 769 O O . HIS A 1 99 ? 25.806 -0.249 -24.113 1.00 91.00 99 HIS A O 1
ATOM 775 N N . HIS A 1 100 ? 24.133 1.067 -24.779 1.00 85.81 100 HIS A N 1
ATOM 776 C CA . HIS A 1 100 ? 24.734 2.282 -24.225 1.00 85.81 100 HIS A CA 1
ATOM 777 C C . HIS A 1 100 ? 24.396 2.461 -22.738 1.00 85.81 100 HIS A C 1
ATOM 779 O O . HIS A 1 100 ? 23.369 1.977 -22.258 1.00 85.81 100 HIS A O 1
ATOM 785 N N . ALA A 1 101 ? 25.206 3.240 -22.018 1.00 82.56 101 ALA A N 1
ATOM 786 C CA . ALA A 1 101 ? 24.900 3.653 -20.649 1.00 82.56 101 ALA A CA 1
ATOM 787 C C . ALA A 1 101 ? 23.609 4.488 -20.596 1.00 82.56 101 ALA A C 1
ATOM 789 O O . ALA A 1 101 ? 23.307 5.231 -21.532 1.00 82.56 101 ALA A O 1
ATOM 790 N N . LEU A 1 102 ? 22.836 4.395 -19.508 1.00 79.50 102 LEU A N 1
ATOM 791 C CA . LEU A 1 102 ? 21.530 5.064 -19.385 1.00 79.50 102 LEU A CA 1
ATOM 792 C C . LEU A 1 102 ? 21.588 6.582 -19.646 1.00 79.50 102 LEU A C 1
ATOM 794 O O . LEU A 1 102 ? 20.669 7.133 -20.247 1.00 79.50 102 LEU A O 1
ATOM 798 N N . ALA A 1 103 ? 22.680 7.237 -19.243 1.00 79.38 103 ALA A N 1
ATOM 799 C CA . ALA A 1 103 ? 22.910 8.665 -19.464 1.00 79.38 103 ALA A CA 1
ATOM 800 C C . ALA A 1 103 ? 23.087 9.037 -20.949 1.00 79.38 103 ALA A C 1
ATOM 802 O O . ALA A 1 103 ? 22.870 10.186 -21.328 1.00 79.38 103 ALA A O 1
ATOM 803 N N . THR A 1 104 ? 23.452 8.078 -21.805 1.00 81.00 104 THR A N 1
ATOM 804 C CA . THR A 1 104 ? 23.618 8.305 -23.241 1.00 81.00 104 THR A CA 1
ATOM 805 C C . THR A 1 104 ? 22.263 8.560 -23.894 1.00 81.00 104 THR A C 1
ATOM 807 O O . THR A 1 104 ? 21.426 7.654 -24.043 1.00 81.00 104 THR A O 1
ATOM 810 N N . GLN A 1 105 ? 22.065 9.806 -24.324 1.00 71.50 105 GLN A N 1
ATOM 811 C CA . GLN A 1 105 ? 20.929 10.195 -25.141 1.00 71.50 105 GLN A CA 1
ATOM 812 C C . GLN A 1 105 ? 21.101 9.625 -26.552 1.00 71.50 105 GLN A C 1
ATOM 814 O O . GLN A 1 105 ? 22.066 9.912 -27.248 1.00 71.50 105 GLN A O 1
ATOM 819 N N . SER A 1 106 ? 20.157 8.784 -26.964 1.00 77.88 106 SER A N 1
ATOM 820 C CA . SER A 1 106 ? 20.048 8.276 -28.326 1.00 77.88 106 SER A CA 1
ATOM 821 C C . SER A 1 106 ? 18.581 8.294 -28.738 1.00 77.88 106 SER A C 1
ATOM 823 O O . SER A 1 106 ? 17.689 8.175 -27.893 1.00 77.88 106 SER A O 1
ATOM 825 N N . ARG A 1 107 ? 18.316 8.489 -30.031 1.00 86.19 107 ARG A N 1
ATOM 826 C CA . ARG A 1 107 ? 16.949 8.514 -30.560 1.00 86.19 107 ARG A CA 1
ATOM 827 C C . ARG A 1 107 ? 16.250 7.178 -30.274 1.00 86.19 107 ARG A C 1
ATOM 829 O O . ARG A 1 107 ? 16.846 6.114 -30.451 1.00 86.19 107 ARG A O 1
ATOM 836 N N . ALA A 1 108 ? 14.996 7.238 -29.827 1.00 90.06 108 ALA A N 1
ATOM 837 C CA . ALA A 1 108 ? 14.166 6.046 -29.696 1.00 90.06 108 ALA A CA 1
ATOM 838 C C . ALA A 1 108 ? 13.854 5.477 -31.089 1.00 90.06 108 ALA A C 1
ATOM 840 O O . ALA A 1 108 ? 13.479 6.218 -31.997 1.00 90.06 108 ALA A O 1
ATOM 841 N N . LEU A 1 109 ? 14.043 4.168 -31.251 1.00 92.62 109 LEU A N 1
ATOM 842 C CA . LEU A 1 109 ? 13.606 3.412 -32.424 1.00 92.62 109 LEU A CA 1
ATOM 843 C C . LEU A 1 109 ? 12.084 3.246 -32.422 1.00 92.62 109 LEU A C 1
ATOM 845 O O . LEU A 1 109 ? 11.459 3.301 -33.473 1.00 92.62 109 LEU A O 1
ATOM 849 N N . ALA A 1 110 ? 11.513 3.052 -31.234 1.00 92.56 110 ALA A N 1
ATOM 850 C CA . ALA A 1 110 ? 10.082 2.969 -30.990 1.00 92.56 110 ALA A CA 1
ATOM 851 C C . ALA A 1 110 ? 9.783 3.417 -29.555 1.00 92.56 110 ALA A C 1
ATOM 853 O O . ALA A 1 110 ? 10.643 3.317 -28.671 1.00 92.56 110 ALA A O 1
ATOM 854 N N . GLU A 1 111 ? 8.562 3.885 -29.331 1.00 94.62 111 GLU A N 1
ATOM 855 C CA . GLU A 1 111 ? 8.055 4.275 -28.021 1.00 94.62 111 GLU A CA 1
ATOM 856 C C . GLU A 1 111 ? 6.589 3.861 -27.898 1.00 94.62 111 GLU A C 1
ATOM 858 O O . GLU A 1 111 ? 5.825 3.961 -28.856 1.00 94.62 111 GLU A O 1
ATOM 863 N N . VAL A 1 112 ? 6.208 3.389 -26.714 1.00 95.25 112 VAL A N 1
ATOM 864 C CA . VAL A 1 112 ? 4.818 3.110 -26.352 1.00 95.25 112 VAL A CA 1
ATOM 865 C C . VAL A 1 112 ? 4.563 3.578 -24.923 1.00 95.25 112 VAL A C 1
ATOM 867 O O . VAL A 1 112 ? 5.426 3.438 -24.054 1.00 95.25 112 VAL A O 1
ATOM 870 N N . GLU A 1 113 ? 3.381 4.132 -24.669 1.00 95.00 113 GLU A N 1
ATOM 871 C CA . GLU A 1 113 ? 2.909 4.442 -23.319 1.00 95.00 113 GLU A CA 1
ATOM 872 C C . GLU A 1 113 ? 1.954 3.340 -22.847 1.00 95.00 113 GLU A C 1
ATOM 874 O O . GLU A 1 113 ? 1.027 2.951 -23.555 1.00 95.00 113 GLU A O 1
ATOM 879 N N . LEU A 1 114 ? 2.198 2.826 -21.643 1.00 93.44 114 LEU A N 1
ATOM 880 C CA . LEU A 1 114 ? 1.358 1.849 -20.966 1.00 93.44 114 LEU A CA 1
ATOM 881 C C . LEU A 1 114 ? 0.658 2.513 -19.784 1.00 93.44 114 LEU A C 1
ATOM 883 O O . LEU A 1 114 ? 1.294 3.216 -18.994 1.00 93.44 114 LEU A O 1
ATOM 887 N N . GLU A 1 115 ? -0.622 2.202 -19.606 1.00 93.50 115 GLU A N 1
ATOM 888 C CA . GLU A 1 115 ? -1.356 2.535 -18.390 1.00 93.50 115 GLU A CA 1
ATOM 889 C C . GLU A 1 115 ? -1.447 1.314 -17.471 1.00 93.50 115 GLU A C 1
ATOM 891 O O . GLU A 1 115 ? -1.827 0.217 -17.882 1.00 93.50 115 GLU A O 1
ATOM 896 N N . ARG A 1 116 ? -1.071 1.487 -16.200 1.00 91.81 116 ARG A N 1
ATOM 897 C CA . ARG A 1 116 ? -1.219 0.456 -15.164 1.00 91.81 116 ARG A CA 1
ATOM 898 C C . ARG A 1 116 ? -2.143 0.949 -14.063 1.00 91.81 116 ARG A C 1
ATOM 900 O O . ARG A 1 116 ? -1.786 1.849 -13.301 1.00 91.81 116 ARG A O 1
ATOM 907 N N . HIS A 1 117 ? -3.304 0.319 -13.952 1.00 92.88 117 HIS A N 1
ATOM 908 C CA . HIS A 1 117 ? -4.291 0.622 -12.922 1.00 92.88 117 HIS A CA 1
ATOM 909 C C . HIS A 1 117 ? -3.975 -0.128 -11.624 1.00 92.88 117 HIS A C 1
ATOM 911 O O . HIS A 1 117 ? -3.624 -1.308 -11.645 1.00 92.88 117 HIS A O 1
ATOM 917 N N . LEU A 1 118 ? -4.096 0.566 -10.490 1.00 91.69 118 LEU A N 1
ATOM 918 C CA . LEU A 1 118 ? -4.002 -0.043 -9.156 1.00 91.69 118 LEU A CA 1
ATOM 919 C C . LEU A 1 118 ? -5.351 -0.583 -8.671 1.00 91.69 118 LEU A C 1
ATOM 921 O O . LEU A 1 118 ? -5.392 -1.493 -7.846 1.00 91.69 118 LEU A O 1
ATOM 925 N N . MET A 1 119 ? -6.435 -0.017 -9.191 1.00 95.69 119 MET A N 1
ATOM 926 C CA . MET A 1 119 ? -7.807 -0.336 -8.839 1.00 95.69 119 MET A CA 1
ATOM 927 C C . MET A 1 119 ? -8.502 -0.977 -10.042 1.00 95.69 119 MET A C 1
ATOM 929 O O . MET A 1 119 ? -8.525 -0.399 -11.130 1.00 95.69 119 MET A O 1
ATOM 933 N N . ALA A 1 120 ? -9.038 -2.182 -9.858 1.00 96.19 120 ALA A N 1
ATOM 934 C CA . ALA A 1 120 ? -9.805 -2.881 -10.878 1.00 96.19 120 ALA A CA 1
ATOM 935 C C . ALA A 1 120 ? -11.164 -2.210 -11.118 1.00 96.19 120 ALA A C 1
ATOM 937 O O . ALA A 1 120 ? -11.722 -1.532 -10.251 1.00 96.19 120 ALA A O 1
ATOM 938 N N . ARG A 1 121 ? -11.720 -2.436 -12.311 1.00 95.31 121 ARG A N 1
ATOM 939 C CA . ARG A 1 121 ? -13.059 -1.964 -12.671 1.00 95.31 121 ARG A CA 1
ATOM 940 C C . ARG A 1 121 ? -14.103 -2.546 -11.711 1.00 95.31 121 ARG A C 1
ATOM 942 O O . ARG A 1 121 ? -14.049 -3.724 -11.379 1.00 95.31 121 ARG A O 1
ATOM 949 N N . GLY A 1 122 ? -15.062 -1.719 -11.299 1.00 96.19 122 GLY A N 1
ATOM 950 C CA . GLY A 1 122 ? -16.167 -2.123 -10.425 1.00 96.19 122 GLY A CA 1
ATOM 951 C C . GLY A 1 122 ? -15.840 -2.117 -8.930 1.00 96.19 122 GLY A C 1
ATOM 952 O O . GLY A 1 122 ? -16.767 -2.173 -8.128 1.00 96.19 122 GLY A O 1
ATOM 953 N N . VAL A 1 123 ? -14.566 -1.978 -8.540 1.00 98.25 123 VAL A N 1
ATOM 954 C CA . VAL A 1 123 ? -14.218 -1.669 -7.147 1.00 98.25 123 VAL A CA 1
ATOM 955 C C . VAL A 1 123 ? -14.846 -0.323 -6.781 1.00 98.25 123 VAL A C 1
ATOM 957 O O . VAL A 1 123 ? -14.808 0.621 -7.573 1.00 98.25 123 VAL A O 1
ATOM 960 N N . ARG A 1 124 ? -15.424 -0.219 -5.585 1.00 97.62 124 ARG A N 1
ATOM 961 C CA . ARG A 1 124 ? -16.016 1.020 -5.065 1.00 97.62 124 ARG A CA 1
ATOM 962 C C . ARG A 1 124 ? -15.175 1.557 -3.920 1.00 97.62 124 ARG A C 1
ATOM 964 O O . ARG A 1 124 ? -14.723 0.788 -3.080 1.00 97.62 124 ARG A O 1
ATOM 971 N N . ARG A 1 125 ? -14.999 2.876 -3.871 1.00 97.81 125 ARG A N 1
ATOM 972 C CA . ARG A 1 125 ? -14.404 3.584 -2.733 1.00 97.81 125 ARG A CA 1
ATOM 973 C C . ARG A 1 125 ? -15.512 4.287 -1.958 1.00 97.81 125 ARG A C 1
ATOM 975 O O . ARG A 1 125 ? -16.248 5.081 -2.536 1.00 97.81 125 ARG A O 1
ATOM 982 N N . VAL A 1 126 ? -15.582 4.043 -0.657 1.00 98.00 126 VAL A N 1
ATOM 983 C CA . VAL A 1 126 ? -16.501 4.688 0.282 1.00 98.00 126 VAL A CA 1
ATOM 984 C C . VAL A 1 126 ? -15.662 5.407 1.332 1.00 98.00 126 VAL A C 1
ATOM 986 O O . VAL A 1 126 ? -14.859 4.786 2.023 1.00 98.00 126 VAL A O 1
ATOM 989 N N . ALA A 1 127 ? -15.795 6.729 1.436 1.00 97.88 127 ALA A N 1
ATOM 990 C CA . ALA A 1 127 ? -15.125 7.474 2.500 1.00 97.88 127 ALA A CA 1
ATOM 991 C C . ALA A 1 127 ? -15.731 7.090 3.859 1.00 97.88 127 ALA A C 1
ATOM 993 O O . ALA A 1 127 ? -16.951 7.014 3.983 1.00 97.88 127 ALA A O 1
ATOM 994 N N . VAL A 1 128 ? -14.890 6.865 4.867 1.00 98.31 128 VAL A N 1
ATOM 995 C CA . VAL A 1 128 ? -15.325 6.513 6.224 1.00 98.31 128 VAL A CA 1
ATOM 996 C C . VAL A 1 128 ? -15.017 7.676 7.156 1.00 98.31 128 VAL A C 1
ATOM 998 O O . VAL A 1 128 ? -13.853 8.010 7.386 1.00 98.31 128 VAL A O 1
ATOM 1001 N N . ARG A 1 129 ? -16.084 8.287 7.677 1.00 97.75 129 ARG A N 1
ATOM 1002 C CA . ARG A 1 129 ? -16.059 9.319 8.719 1.00 97.75 129 ARG A CA 1
ATOM 1003 C C . ARG A 1 129 ? -17.164 9.014 9.732 1.00 97.75 129 ARG A C 1
ATOM 1005 O O . ARG A 1 129 ? -18.203 9.663 9.737 1.00 97.75 129 ARG A O 1
ATOM 1012 N N . GLU A 1 130 ? -16.950 7.984 10.543 1.00 95.81 130 GLU A N 1
ATOM 1013 C CA . GLU A 1 130 ? -17.929 7.466 11.511 1.00 95.81 130 GLU A CA 1
ATOM 1014 C C . GLU A 1 130 ? -17.358 7.589 12.923 1.00 95.81 130 GLU A C 1
ATOM 1016 O O . GLU A 1 130 ? -16.284 7.063 13.204 1.00 95.81 130 GLU A O 1
ATOM 1021 N N . GLY A 1 131 ? -18.025 8.346 13.800 1.00 96.50 131 GLY A N 1
ATOM 1022 C CA . GLY A 1 131 ? -17.460 8.681 15.110 1.00 96.50 131 GLY A CA 1
ATOM 1023 C C . GLY A 1 131 ? -16.077 9.327 14.970 1.00 96.50 131 GLY A C 1
ATOM 1024 O O . GLY A 1 131 ? -15.918 10.322 14.251 1.00 96.50 131 GLY A O 1
ATOM 1025 N N . ARG A 1 132 ? -15.059 8.742 15.614 1.00 97.38 132 ARG A N 1
ATOM 1026 C CA . ARG A 1 132 ? -13.657 9.176 15.477 1.00 97.38 132 ARG A CA 1
ATOM 1027 C C . ARG A 1 132 ? -12.934 8.530 14.292 1.00 97.38 132 ARG A C 1
ATOM 1029 O O . ARG A 1 132 ? -11.937 9.081 13.841 1.00 97.38 132 ARG A O 1
ATOM 1036 N N . VAL A 1 133 ? -13.444 7.428 13.738 1.00 98.62 133 VAL A N 1
ATOM 1037 C CA . VAL A 1 133 ? -12.797 6.646 12.670 1.00 98.62 133 VAL A CA 1
ATOM 1038 C C . VAL A 1 133 ? -12.663 7.470 11.387 1.00 98.62 133 VAL A C 1
ATOM 1040 O O . VAL A 1 133 ? -13.645 8.033 10.887 1.00 98.62 133 VAL A O 1
ATOM 1043 N N . ARG A 1 134 ? -11.447 7.533 10.831 1.00 98.69 134 ARG A N 1
ATOM 1044 C CA . ARG A 1 134 ? -11.155 8.173 9.537 1.00 98.69 134 ARG A CA 1
ATOM 1045 C C . ARG A 1 134 ? -10.472 7.198 8.590 1.00 98.69 134 ARG A C 1
ATOM 1047 O O . ARG A 1 134 ? -9.412 6.649 8.892 1.00 98.69 134 ARG A O 1
ATOM 1054 N N . GLY A 1 135 ? -11.044 7.022 7.405 1.00 98.38 135 GLY A N 1
ATOM 1055 C CA . GLY A 1 135 ? -10.484 6.107 6.420 1.00 98.38 135 GLY A CA 1
ATOM 1056 C C . GLY A 1 135 ? -11.198 6.108 5.079 1.00 98.38 135 GLY A C 1
ATOM 1057 O O . GLY A 1 135 ? -12.033 6.963 4.779 1.00 98.38 135 GLY A O 1
ATOM 1058 N N . ALA A 1 136 ? -10.871 5.111 4.269 1.00 98.50 136 ALA A N 1
ATOM 1059 C CA . ALA A 1 136 ? -11.578 4.808 3.036 1.00 98.50 136 ALA A CA 1
ATOM 1060 C C . ALA A 1 136 ? -11.763 3.297 2.908 1.00 98.50 136 ALA A C 1
ATOM 1062 O O . ALA A 1 136 ? -10.795 2.537 2.893 1.00 98.50 136 ALA A O 1
ATOM 1063 N N . LEU A 1 137 ? -13.015 2.868 2.810 1.00 98.69 137 LEU A N 1
ATOM 1064 C CA . LEU A 1 137 ? -13.384 1.487 2.565 1.00 98.69 137 LEU A CA 1
ATOM 1065 C C . LEU A 1 137 ? -13.403 1.227 1.061 1.00 98.69 137 LEU A C 1
ATOM 1067 O O . LEU A 1 137 ? -14.103 1.899 0.305 1.00 98.69 137 LEU A O 1
ATOM 1071 N N . TYR A 1 138 ? -12.646 0.226 0.635 1.00 98.69 138 TYR 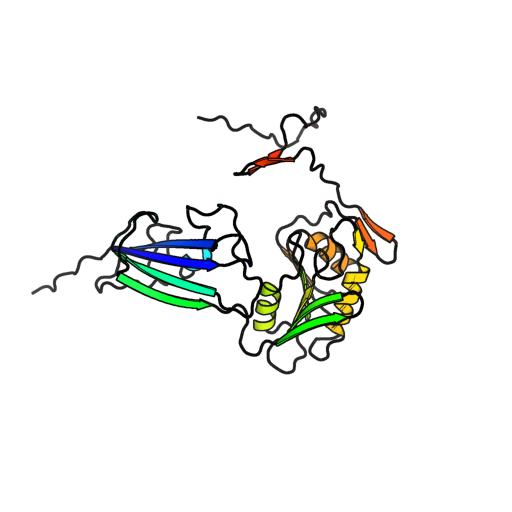A N 1
ATOM 1072 C CA . TYR A 1 138 ? -12.659 -0.286 -0.723 1.00 98.69 138 TYR A CA 1
ATOM 1073 C C . TYR A 1 138 ? -13.432 -1.596 -0.764 1.00 98.69 138 TYR A C 1
ATOM 1075 O O . TYR A 1 138 ? -13.085 -2.550 -0.069 1.00 98.69 138 TYR A O 1
ATOM 1083 N N . LEU A 1 139 ? -14.466 -1.637 -1.596 1.00 98.69 139 LEU A N 1
ATOM 1084 C CA . LEU A 1 139 ? -15.347 -2.785 -1.763 1.00 98.69 139 LEU A CA 1
ATOM 1085 C C . LEU A 1 139 ? -15.112 -3.420 -3.137 1.00 98.69 139 LEU A C 1
ATOM 1087 O O . LEU A 1 139 ? -15.057 -2.687 -4.131 1.00 98.69 139 LEU A O 1
ATOM 1091 N N . PRO A 1 140 ? -14.961 -4.753 -3.219 1.00 98.62 140 PRO A N 1
ATOM 1092 C CA . PRO A 1 140 ? -14.946 -5.462 -4.491 1.00 98.62 140 PRO A CA 1
ATOM 1093 C C . PRO A 1 140 ? -16.216 -5.215 -5.316 1.00 98.62 140 PRO A C 1
ATOM 1095 O O . PRO A 1 140 ? -17.238 -4.754 -4.808 1.00 98.62 140 PRO A O 1
ATOM 1098 N N . ALA A 1 141 ? -16.148 -5.542 -6.605 1.00 97.62 141 ALA A N 1
ATOM 1099 C CA . ALA A 1 141 ? -17.339 -5.588 -7.445 1.00 97.62 141 ALA A CA 1
ATOM 1100 C C . ALA A 1 141 ? -18.253 -6.754 -7.019 1.00 97.62 141 ALA A C 1
ATOM 1102 O O . ALA A 1 141 ? -17.757 -7.835 -6.695 1.00 97.62 141 ALA A O 1
ATOM 1103 N N . GLY A 1 142 ? -19.569 -6.546 -7.079 1.00 96.06 142 GLY A N 1
ATOM 1104 C CA . GLY A 1 142 ? -20.587 -7.519 -6.667 1.00 96.06 142 GLY A CA 1
ATOM 1105 C C . GLY A 1 142 ? -21.218 -7.195 -5.311 1.00 96.06 142 GLY A C 1
ATOM 1106 O O . GLY A 1 142 ? -20.899 -6.176 -4.696 1.00 96.06 142 GLY A O 1
ATOM 1107 N N . ASP A 1 143 ? -22.106 -8.081 -4.863 1.00 93.75 143 ASP A N 1
ATOM 1108 C CA . ASP A 1 143 ? -23.000 -7.818 -3.725 1.00 93.75 143 ASP A CA 1
ATOM 1109 C C . ASP A 1 143 ? -22.422 -8.255 -2.365 1.00 93.75 143 ASP A C 1
ATOM 1111 O O . ASP A 1 143 ? -22.900 -7.825 -1.318 1.00 93.75 143 ASP A O 1
ATOM 1115 N N . GLY A 1 144 ? -21.358 -9.067 -2.362 1.00 95.06 144 GLY A N 1
ATOM 1116 C CA . GLY A 1 144 ? -20.749 -9.595 -1.138 1.00 95.06 144 GLY A CA 1
ATOM 1117 C C . GLY A 1 144 ? -21.567 -10.729 -0.488 1.00 95.06 144 GLY A C 1
ATOM 1118 O O . GLY A 1 144 ? -22.331 -11.402 -1.182 1.00 95.06 144 GLY A O 1
ATOM 1119 N N . PRO A 1 145 ? -21.387 -10.991 0.823 1.00 97.50 145 PRO A N 1
ATOM 1120 C CA . PRO A 1 145 ? -20.422 -10.344 1.707 1.00 97.50 145 PRO A CA 1
ATOM 1121 C C . PRO A 1 145 ? -18.982 -10.768 1.388 1.00 97.50 145 PRO A C 1
ATOM 1123 O O . PRO A 1 145 ? -18.700 -11.915 1.040 1.00 97.50 145 PRO A O 1
ATOM 1126 N N . PHE A 1 146 ? -18.048 -9.838 1.535 1.00 98.62 146 PHE A N 1
ATOM 1127 C CA . PHE A 1 146 ? -16.627 -10.050 1.294 1.00 98.62 146 PHE A CA 1
ATOM 1128 C C . PHE A 1 146 ? -15.875 -10.259 2.614 1.00 98.62 146 PHE A C 1
ATOM 1130 O O . PHE A 1 146 ? -16.247 -9.675 3.637 1.00 98.62 146 PHE A O 1
ATOM 1137 N N . PRO A 1 147 ? -14.776 -11.036 2.624 1.00 98.56 147 PRO A N 1
ATOM 1138 C CA . PRO A 1 147 ? -13.857 -11.019 3.755 1.00 98.56 147 PRO A CA 1
ATOM 1139 C C . PRO A 1 147 ? -13.324 -9.594 3.966 1.00 98.56 147 PRO A C 1
ATOM 1141 O O . PRO A 1 147 ? -12.874 -8.949 3.016 1.00 98.56 147 PRO A O 1
ATOM 1144 N N . GLY A 1 148 ? -13.392 -9.112 5.209 1.00 98.69 148 GLY A N 1
ATOM 1145 C CA . GLY A 1 148 ? -12.966 -7.769 5.596 1.00 98.69 148 GLY A CA 1
ATOM 1146 C C . GLY A 1 148 ? -11.535 -7.726 6.130 1.00 98.69 148 GLY A C 1
ATOM 1147 O O . GLY A 1 148 ? -11.125 -8.599 6.900 1.00 98.69 148 GLY A O 1
ATOM 1148 N N . VAL A 1 149 ? -10.781 -6.684 5.776 1.00 98.81 149 VAL A N 1
ATOM 1149 C CA . VAL A 1 149 ? -9.472 -6.387 6.374 1.00 98.81 149 VAL A CA 1
ATOM 1150 C C . VAL A 1 149 ? -9.311 -4.912 6.736 1.00 98.81 149 VAL A C 1
ATOM 1152 O O . VAL A 1 149 ? -9.687 -4.024 5.970 1.00 98.81 149 VAL A O 1
ATOM 1155 N N . ILE A 1 150 ? -8.677 -4.652 7.878 1.00 98.88 150 ILE A N 1
ATOM 1156 C CA . ILE A 1 150 ? -8.157 -3.327 8.234 1.00 98.88 150 ILE A CA 1
ATOM 1157 C C . ILE A 1 150 ? -6.746 -3.195 7.649 1.00 98.88 150 ILE A C 1
ATOM 1159 O O . ILE A 1 150 ? -5.885 -4.045 7.882 1.00 98.88 150 ILE A O 1
ATOM 1163 N N . ASP A 1 151 ? -6.503 -2.142 6.877 1.00 98.69 151 ASP A N 1
ATOM 1164 C CA . ASP A 1 151 ? -5.236 -1.877 6.198 1.00 98.69 151 ASP A CA 1
ATOM 1165 C C . ASP A 1 151 ? -4.508 -0.688 6.844 1.00 98.69 151 ASP A C 1
ATOM 1167 O O . ASP A 1 151 ? -4.983 0.448 6.799 1.00 98.69 151 ASP A O 1
ATOM 1171 N N . LEU A 1 152 ? -3.337 -0.954 7.434 1.00 97.62 152 LEU A N 1
ATOM 1172 C CA . LEU A 1 152 ? -2.564 0.007 8.222 1.00 97.62 152 LEU A CA 1
ATOM 1173 C C . LEU A 1 152 ? -1.160 0.233 7.651 1.00 97.62 152 LEU A C 1
ATOM 1175 O O . LEU A 1 152 ? -0.337 -0.687 7.519 1.00 97.62 152 LEU A O 1
ATOM 1179 N N . PHE A 1 153 ? -0.847 1.494 7.367 1.00 94.56 153 PHE A N 1
ATOM 1180 C CA . PHE A 1 153 ? 0.500 1.941 7.007 1.00 94.56 153 PHE A CA 1
ATOM 1181 C C . PHE A 1 153 ? 1.247 2.513 8.207 1.00 94.56 153 PHE A C 1
ATOM 1183 O O . PHE A 1 153 ? 0.650 2.831 9.219 1.00 94.56 153 PHE A O 1
ATOM 1190 N N . GLY A 1 154 ? 2.573 2.608 8.104 1.00 91.56 154 GLY A N 1
ATOM 1191 C CA . GLY A 1 154 ? 3.415 3.036 9.218 1.00 91.56 154 GLY A CA 1
ATOM 1192 C C . GLY A 1 154 ? 3.511 4.554 9.403 1.00 91.56 154 GLY A C 1
ATOM 1193 O O . GLY A 1 154 ? 2.590 5.313 9.126 1.00 91.56 154 GLY A O 1
ATOM 1194 N N . SER A 1 155 ? 4.694 5.013 9.814 1.00 88.69 155 SER A N 1
ATOM 1195 C CA . SER A 1 155 ? 4.977 6.383 10.273 1.00 88.69 155 SER A CA 1
ATOM 1196 C C . SER A 1 155 ? 4.905 7.492 9.210 1.00 88.69 155 SER A C 1
ATOM 1198 O O . SER A 1 155 ? 5.302 8.618 9.484 1.00 88.69 155 SER A O 1
ATOM 1200 N N . VAL A 1 156 ? 4.406 7.210 8.004 1.00 86.75 156 VAL A N 1
ATOM 1201 C CA . VAL A 1 156 ? 4.209 8.240 6.968 1.00 86.75 156 VAL A CA 1
ATOM 1202 C C . VAL A 1 156 ? 3.068 9.194 7.344 1.00 86.75 156 VAL A C 1
ATOM 1204 O O . VAL A 1 156 ? 3.106 10.355 6.944 1.00 86.75 156 VAL A O 1
ATOM 1207 N N . GLY A 1 157 ? 2.087 8.714 8.116 1.00 89.38 157 GLY A N 1
ATOM 1208 C CA . GLY A 1 157 ? 0.879 9.469 8.446 1.00 89.38 157 GLY A CA 1
ATOM 1209 C C . GLY A 1 157 ? -0.040 9.648 7.244 1.00 89.38 157 GLY A C 1
ATOM 1210 O O . GLY A 1 157 ? 0.255 9.192 6.131 1.00 89.38 157 GLY A O 1
ATOM 1211 N N . GLY A 1 158 ? -1.167 10.319 7.464 1.00 94.50 158 GLY A N 1
ATOM 1212 C CA . GLY A 1 158 ? -2.158 10.505 6.412 1.00 94.50 158 GLY A CA 1
ATOM 1213 C C . GLY A 1 158 ? -2.952 9.230 6.112 1.00 94.50 158 GLY A C 1
ATOM 1214 O O . GLY A 1 158 ? -2.860 8.220 6.810 1.00 94.50 158 GLY A O 1
ATOM 1215 N N . LEU A 1 159 ? -3.716 9.280 5.022 1.00 95.44 159 LEU A N 1
ATOM 1216 C CA . LEU A 1 159 ? -4.482 8.149 4.511 1.00 95.44 159 LEU A CA 1
ATOM 1217 C C . LEU A 1 159 ? -3.789 7.554 3.279 1.00 95.44 159 LEU A C 1
ATOM 1219 O O . LEU A 1 159 ? -3.559 8.251 2.287 1.00 95.44 159 LEU A O 1
ATOM 1223 N N . MET A 1 160 ? -3.448 6.266 3.348 1.00 94.75 160 MET A N 1
ATOM 1224 C CA . MET A 1 160 ? -2.774 5.546 2.270 1.00 94.75 160 MET A CA 1
ATOM 1225 C C . MET A 1 160 ? -3.664 4.436 1.724 1.00 94.75 160 MET A C 1
ATOM 1227 O O . MET A 1 160 ? -3.929 3.449 2.399 1.00 94.75 160 MET A O 1
ATOM 1231 N N . GLU A 1 161 ? -4.097 4.590 0.478 1.00 96.50 161 GLU A N 1
ATOM 1232 C CA . GLU A 1 161 ? -5.243 3.830 -0.032 1.00 96.50 161 GLU A CA 1
ATOM 1233 C C . GLU A 1 161 ? -4.872 2.763 -1.068 1.00 96.50 161 GLU A C 1
ATOM 1235 O O . GLU A 1 161 ? -5.652 1.857 -1.361 1.00 96.50 161 GLU A O 1
ATOM 1240 N N . PHE A 1 162 ? -3.666 2.840 -1.639 1.00 95.00 162 PHE A N 1
ATOM 1241 C CA . PHE A 1 162 ? -3.306 2.027 -2.800 1.00 95.00 162 PHE A CA 1
ATOM 1242 C C . PHE A 1 162 ? -3.320 0.519 -2.535 1.00 95.00 162 PHE A C 1
ATOM 1244 O O . PHE A 1 162 ? -3.646 -0.254 -3.435 1.00 95.00 162 PHE A O 1
ATOM 1251 N N . ARG A 1 163 ? -2.964 0.081 -1.321 1.00 96.06 163 ARG A N 1
ATOM 1252 C CA . ARG A 1 163 ? -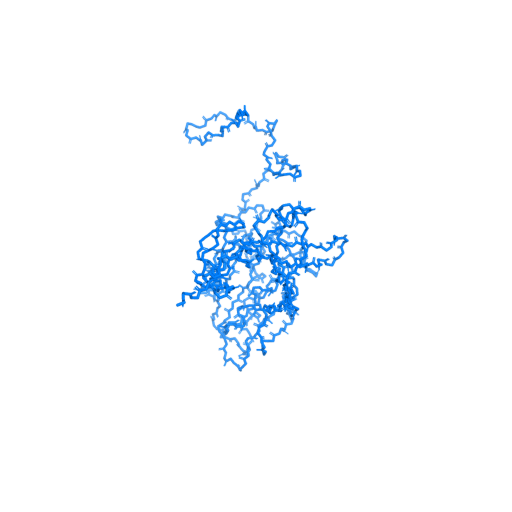2.962 -1.344 -0.967 1.00 96.06 163 ARG A CA 1
ATOM 1253 C C . ARG A 1 163 ? -4.386 -1.854 -0.759 1.00 96.06 163 ARG A C 1
ATOM 1255 O O . ARG A 1 163 ? -4.707 -2.908 -1.301 1.00 96.06 163 ARG A O 1
ATOM 1262 N N . SER A 1 164 ? -5.249 -1.068 -0.119 1.00 98.19 164 SER A N 1
ATOM 1263 C CA . SER A 1 164 ? -6.676 -1.374 0.026 1.00 98.19 164 SER A CA 1
ATOM 1264 C C . SER A 1 164 ? -7.380 -1.503 -1.324 1.00 98.19 164 SER A C 1
ATOM 1266 O O . SER A 1 164 ? -8.060 -2.498 -1.571 1.00 98.19 164 SER A O 1
ATOM 1268 N N . ALA A 1 165 ? -7.124 -0.579 -2.256 1.00 98.06 165 ALA A N 1
ATOM 1269 C CA . ALA A 1 165 ? -7.660 -0.657 -3.615 1.00 98.06 165 ALA A CA 1
ATOM 1270 C C . ALA A 1 165 ? -7.238 -1.949 -4.345 1.00 98.06 165 ALA A C 1
ATOM 1272 O O . ALA A 1 165 ? -8.053 -2.600 -5.007 1.00 98.06 165 ALA A O 1
ATOM 1273 N N . MET A 1 166 ? -5.976 -2.368 -4.194 1.00 97.19 166 MET A N 1
ATOM 1274 C CA . MET A 1 166 ? -5.468 -3.613 -4.785 1.00 97.19 166 MET A CA 1
ATOM 1275 C C . MET A 1 166 ? -6.040 -4.879 -4.130 1.00 97.19 166 MET A C 1
ATOM 1277 O O . MET A 1 166 ? -6.170 -5.895 -4.819 1.00 97.19 166 MET A O 1
ATOM 1281 N N . MET A 1 167 ? -6.356 -4.844 -2.832 1.00 98.38 167 MET A N 1
ATOM 1282 C CA . MET A 1 167 ? -7.001 -5.957 -2.122 1.00 98.38 167 MET A CA 1
ATOM 1283 C C . MET A 1 167 ? -8.476 -6.093 -2.519 1.00 98.38 167 MET A C 1
ATOM 1285 O O . MET A 1 167 ? -8.913 -7.194 -2.851 1.00 98.38 167 MET A O 1
ATOM 1289 N N . ALA A 1 168 ? -9.209 -4.983 -2.629 1.00 98.62 168 ALA A N 1
ATOM 1290 C CA . ALA A 1 168 ? -10.587 -4.989 -3.129 1.00 98.62 168 ALA A CA 1
ATOM 1291 C C . ALA A 1 168 ? -10.686 -5.458 -4.582 1.00 98.62 168 ALA A C 1
ATOM 1293 O O . ALA A 1 168 ? -11.592 -6.206 -4.942 1.00 98.62 168 ALA A O 1
ATOM 1294 N N . SER A 1 169 ? -9.674 -5.145 -5.392 1.00 98.19 169 SER A N 1
ATOM 1295 C CA . SER A 1 169 ? -9.523 -5.688 -6.749 1.00 98.19 169 SER A CA 1
ATOM 1296 C C . SER A 1 169 ? -9.360 -7.218 -6.797 1.00 98.19 169 SER A C 1
ATOM 1298 O O . SER A 1 169 ? -9.373 -7.796 -7.879 1.00 98.19 169 SER A O 1
ATOM 1300 N N . ARG A 1 170 ? -9.163 -7.872 -5.645 1.00 97.88 170 ARG A N 1
ATOM 1301 C CA . ARG A 1 170 ? -8.985 -9.322 -5.477 1.00 97.88 170 ARG A CA 1
ATOM 1302 C C . ARG A 1 170 ? -10.054 -9.947 -4.572 1.00 97.88 170 ARG A C 1
ATOM 1304 O O . ARG A 1 170 ? -9.843 -11.041 -4.063 1.00 97.88 170 ARG A O 1
ATOM 1311 N N . GLY A 1 171 ? -11.187 -9.270 -4.373 1.00 98.19 171 GLY A N 1
ATOM 1312 C CA . GLY A 1 171 ? -12.326 -9.833 -3.639 1.00 98.19 171 GLY A CA 1
ATOM 1313 C C . GLY A 1 171 ? -12.281 -9.652 -2.119 1.00 98.19 171 GLY A C 1
ATOM 1314 O O . GLY A 1 171 ? -13.035 -10.320 -1.421 1.00 98.19 171 GLY A O 1
ATOM 1315 N N . ILE A 1 172 ? -11.427 -8.765 -1.595 1.00 98.69 172 ILE A N 1
ATOM 1316 C CA . ILE A 1 172 ? -11.312 -8.496 -0.153 1.00 98.69 172 ILE A CA 1
ATOM 1317 C C . ILE A 1 172 ? -11.772 -7.066 0.145 1.00 98.69 172 ILE A C 1
ATOM 1319 O O . ILE A 1 172 ? -11.146 -6.114 -0.319 1.00 98.69 172 ILE A O 1
ATOM 1323 N N . ALA A 1 173 ? -12.824 -6.897 0.946 1.00 98.81 173 ALA A N 1
ATOM 1324 C CA . ALA A 1 173 ? -13.216 -5.576 1.431 1.00 98.81 173 ALA A CA 1
ATOM 1325 C C . ALA A 1 173 ? -12.129 -5.031 2.359 1.00 98.81 173 ALA A C 1
ATOM 1327 O O . ALA A 1 173 ? -11.734 -5.690 3.319 1.00 98.81 173 ALA A O 1
ATOM 1328 N N . SER A 1 174 ? -11.614 -3.839 2.071 1.00 98.81 174 SER A N 1
ATOM 1329 C CA . SER A 1 174 ? -10.449 -3.312 2.774 1.00 98.81 174 SER A CA 1
ATOM 1330 C C . SER A 1 174 ? -10.653 -1.878 3.228 1.00 98.81 174 SER A C 1
ATOM 1332 O O . SER A 1 174 ? -10.851 -0.984 2.408 1.00 98.81 174 SER A O 1
ATOM 1334 N N . LEU A 1 175 ? -10.568 -1.661 4.539 1.00 98.88 175 LEU A N 1
ATOM 1335 C CA . LEU A 1 175 ? -10.582 -0.336 5.140 1.00 98.88 175 LEU A CA 1
ATOM 1336 C C . LEU A 1 175 ? -9.151 0.197 5.248 1.00 98.88 175 LEU A C 1
ATOM 1338 O O . LEU A 1 175 ? -8.414 -0.197 6.150 1.00 98.88 175 LEU A O 1
ATOM 1342 N N . ALA A 1 176 ? -8.779 1.118 4.357 1.00 98.62 176 ALA A N 1
ATOM 1343 C CA . ALA A 1 176 ? -7.606 1.966 4.541 1.00 98.62 176 ALA A CA 1
ATOM 1344 C C . ALA A 1 176 ? -7.854 2.837 5.774 1.00 98.62 176 ALA A C 1
ATOM 1346 O O . ALA A 1 176 ? -8.695 3.738 5.719 1.00 98.62 176 ALA A O 1
ATOM 1347 N N . LEU A 1 177 ? -7.157 2.566 6.877 1.00 98.69 177 LEU A N 1
ATOM 1348 C CA . LEU A 1 177 ? -7.372 3.274 8.136 1.00 98.69 177 LEU A CA 1
ATOM 1349 C C . LEU A 1 177 ? -6.239 4.274 8.383 1.00 98.69 177 LEU A C 1
ATOM 1351 O O . LEU A 1 177 ? -5.070 3.901 8.503 1.00 98.69 177 LEU A O 1
ATOM 1355 N N . ALA A 1 178 ? -6.594 5.555 8.481 1.00 98.19 178 ALA A N 1
ATOM 1356 C CA . ALA A 1 178 ? -5.704 6.563 9.039 1.00 98.19 178 ALA A CA 1
ATOM 1357 C C . ALA A 1 178 ? -5.811 6.524 10.568 1.00 98.19 178 ALA A C 1
ATOM 1359 O O . ALA A 1 178 ? -6.881 6.253 11.099 1.00 98.19 178 ALA A O 1
ATOM 1360 N N . TYR A 1 179 ? -4.723 6.796 11.286 1.00 97.62 179 TYR A N 1
ATOM 1361 C CA . TYR A 1 179 ? -4.736 6.858 12.758 1.00 97.62 179 TYR A CA 1
ATOM 1362 C C . TYR A 1 179 ? -3.924 8.033 13.327 1.00 97.62 179 TYR A C 1
ATOM 1364 O O . TYR A 1 179 ? -3.907 8.237 14.534 1.00 97.62 179 TYR A O 1
ATOM 1372 N N . PHE A 1 180 ? -3.268 8.823 12.467 1.00 97.62 180 PHE A N 1
ATOM 1373 C CA . PHE A 1 180 ? -2.623 10.088 12.822 1.00 97.62 180 PHE A CA 1
ATOM 1374 C C . PHE A 1 180 ? -2.325 10.930 11.566 1.00 97.62 180 PHE A C 1
ATOM 1376 O O . PHE A 1 180 ? -2.288 10.412 10.444 1.00 97.62 180 PHE A O 1
ATOM 1383 N N . ALA A 1 181 ? -2.071 12.225 11.763 1.00 96.06 181 ALA A N 1
ATOM 1384 C CA . ALA A 1 181 ? -1.706 13.210 10.744 1.00 96.06 181 ALA A CA 1
ATOM 1385 C C . ALA A 1 181 ? -2.659 13.225 9.532 1.00 96.06 181 ALA A C 1
ATOM 1387 O O . ALA A 1 181 ? -2.231 13.356 8.382 1.00 96.06 181 ALA A O 1
ATOM 1388 N N . TYR A 1 182 ? -3.957 13.064 9.789 1.00 97.06 182 TYR A N 1
ATOM 1389 C CA . TYR A 1 182 ? -5.002 13.056 8.774 1.00 97.06 182 TYR A CA 1
ATOM 1390 C C . TYR A 1 182 ? -6.289 13.662 9.332 1.00 97.06 182 TYR A C 1
ATOM 1392 O O . TYR A 1 182 ? -6.777 13.192 10.354 1.00 97.06 182 TYR A O 1
ATOM 1400 N N . ASP A 1 183 ? -6.851 14.650 8.633 1.00 96.31 183 ASP A N 1
ATOM 1401 C CA . ASP A 1 183 ? -8.111 15.300 9.023 1.00 96.31 183 ASP A CA 1
ATOM 1402 C C . ASP A 1 183 ? -8.042 15.854 10.465 1.00 96.31 183 ASP A C 1
ATOM 1404 O O . ASP A 1 183 ? -7.143 16.635 10.777 1.00 96.31 183 ASP A O 1
ATOM 1408 N N . ASP A 1 184 ? -8.955 15.432 11.334 1.00 97.19 184 ASP A N 1
ATOM 1409 C CA . ASP A 1 184 ? -9.077 15.789 12.748 1.00 97.19 184 ASP A CA 1
ATOM 1410 C C . ASP A 1 184 ? -8.400 14.780 13.700 1.00 97.19 184 ASP A C 1
ATOM 1412 O O . ASP A 1 184 ? -8.572 14.868 14.916 1.00 97.19 184 ASP A O 1
ATOM 1416 N N . LEU A 1 185 ? -7.607 13.837 13.175 1.00 98.00 185 LEU A N 1
ATOM 1417 C CA . LEU A 1 185 ? -6.846 12.883 13.988 1.00 98.00 185 LEU A CA 1
ATOM 1418 C C . LEU A 1 185 ? -5.625 13.530 14.672 1.00 98.00 185 LEU A C 1
ATOM 1420 O O . LEU A 1 185 ? -5.119 14.562 14.213 1.00 98.00 185 LEU A O 1
ATOM 1424 N N . PRO A 1 186 ? -5.081 12.892 15.731 1.00 96.75 186 PRO A N 1
ATOM 1425 C CA . PRO A 1 186 ? -3.848 13.330 16.379 1.00 96.75 186 PRO A CA 1
ATOM 1426 C C . PRO A 1 186 ? -2.709 13.571 15.388 1.00 96.75 186 PRO A C 1
ATOM 1428 O O . PRO A 1 186 ? -2.580 12.884 14.378 1.00 96.75 186 PRO A O 1
ATOM 1431 N N . LYS A 1 187 ? -1.841 14.542 15.681 1.00 95.19 187 LYS A N 1
ATOM 1432 C CA . LYS A 1 187 ? -0.722 14.899 14.789 1.00 95.19 187 LYS A CA 1
ATOM 1433 C C . LYS A 1 187 ? 0.453 13.924 14.871 1.00 95.19 187 LYS A C 1
ATOM 1435 O O . LYS A 1 187 ? 1.220 13.820 13.918 1.00 95.19 187 LYS A O 1
ATOM 1440 N N . THR A 1 188 ? 0.600 13.238 15.998 1.00 92.31 188 THR A N 1
ATOM 1441 C CA . THR A 1 188 ? 1.717 12.339 16.302 1.00 92.31 188 THR A CA 1
ATOM 1442 C C . THR A 1 188 ? 1.194 10.963 16.701 1.00 92.31 188 THR A C 1
ATOM 1444 O O . THR A 1 188 ? -0.010 10.746 16.817 1.00 92.31 188 THR A O 1
ATOM 1447 N N . THR A 1 189 ? 2.112 10.019 16.899 1.00 92.50 189 THR A N 1
ATOM 1448 C CA . THR A 1 189 ? 1.804 8.665 17.372 1.00 92.50 189 THR A CA 1
ATOM 1449 C C . THR A 1 189 ? 2.276 8.447 18.808 1.00 92.50 189 THR A C 1
ATOM 1451 O O . THR A 1 189 ? 2.625 7.324 19.156 1.00 92.50 189 THR A O 1
ATOM 1454 N N . ASP A 1 190 ? 2.382 9.497 19.625 1.00 92.12 190 ASP A N 1
ATOM 1455 C CA . ASP A 1 190 ? 2.939 9.378 20.983 1.00 92.12 190 ASP A CA 1
ATOM 1456 C C . ASP A 1 190 ? 2.068 8.480 21.870 1.00 92.12 190 ASP A C 1
ATOM 1458 O O . ASP A 1 190 ? 2.584 7.666 22.637 1.00 92.12 190 ASP A O 1
ATOM 1462 N N . VAL A 1 191 ? 0.749 8.580 21.692 1.00 94.44 191 VAL A N 1
ATOM 1463 C CA . VAL A 1 191 ? -0.258 7.714 22.307 1.00 94.44 191 VAL A CA 1
ATOM 1464 C C . VAL A 1 191 ? -1.109 7.097 21.201 1.00 94.44 191 VAL A C 1
ATOM 1466 O O . VAL A 1 191 ? -1.575 7.798 20.304 1.00 94.44 191 VAL A O 1
ATOM 1469 N N . LEU A 1 192 ? -1.282 5.778 21.250 1.00 95.75 192 LEU A N 1
ATOM 1470 C CA . LEU A 1 192 ? -2.116 5.008 20.332 1.00 95.75 192 LEU A CA 1
ATOM 1471 C C . LEU A 1 192 ? -3.188 4.282 21.148 1.00 95.75 192 LEU A C 1
ATOM 1473 O O . LEU A 1 192 ? -2.892 3.325 21.860 1.00 95.75 192 LEU A O 1
ATOM 1477 N N . GLU A 1 193 ? -4.427 4.752 21.047 1.00 97.12 193 GLU A N 1
ATOM 1478 C CA . GLU A 1 193 ? -5.568 4.183 21.766 1.00 97.12 193 GLU A CA 1
ATOM 1479 C C . GLU A 1 193 ? -6.117 2.984 20.990 1.00 97.12 193 GLU A C 1
ATOM 1481 O O . GLU A 1 193 ? -6.642 3.152 19.892 1.00 97.12 193 GLU A O 1
ATOM 1486 N N . LEU A 1 194 ? -6.016 1.772 21.536 1.00 97.94 194 LEU A N 1
ATOM 1487 C CA . LEU A 1 194 ? -6.531 0.555 20.904 1.00 97.94 194 LEU A CA 1
ATOM 1488 C C . LEU A 1 194 ? -8.049 0.623 20.683 1.00 97.94 194 LEU A C 1
ATOM 1490 O O . LEU A 1 194 ? -8.536 0.077 19.697 1.00 97.94 194 LEU A O 1
ATOM 1494 N N . ASP A 1 195 ? -8.759 1.371 21.532 1.00 98.25 195 ASP A N 1
ATOM 1495 C CA . ASP A 1 195 ? -10.201 1.631 21.432 1.00 98.25 195 ASP A CA 1
ATOM 1496 C C . ASP A 1 195 ? -10.572 2.234 20.060 1.00 98.25 195 ASP A C 1
ATOM 1498 O O . ASP A 1 195 ? -11.556 1.836 19.446 1.00 98.25 195 ASP A O 1
ATOM 1502 N N . TYR A 1 196 ? -9.724 3.107 19.496 1.00 98.56 196 TYR A N 1
ATOM 1503 C CA . TYR A 1 196 ? -9.912 3.653 18.142 1.00 98.56 196 TYR A CA 1
ATOM 1504 C C . TYR A 1 196 ? -9.891 2.565 17.057 1.00 98.56 196 TYR A C 1
ATOM 1506 O O . TYR A 1 196 ? -10.625 2.619 16.068 1.00 98.56 196 TYR A O 1
ATOM 1514 N N . PHE A 1 197 ? -9.017 1.572 17.219 1.00 98.56 197 PHE A N 1
ATOM 1515 C CA . PHE A 1 197 ? -8.878 0.478 16.262 1.00 98.56 197 PHE A CA 1
ATOM 1516 C C . PHE A 1 197 ? -9.996 -0.553 16.432 1.00 98.56 197 PHE A C 1
ATOM 1518 O O . PHE A 1 197 ? -10.399 -1.159 15.443 1.00 98.56 197 PHE A O 1
ATOM 1525 N N . GLU A 1 198 ? -10.523 -0.718 17.646 1.00 98.62 198 GLU A N 1
ATOM 1526 C CA . GLU A 1 198 ? -11.747 -1.479 17.903 1.00 98.62 198 GLU A CA 1
ATOM 1527 C C . GLU A 1 198 ? -12.960 -0.813 17.239 1.00 98.62 198 GLU A C 1
ATOM 1529 O O . GLU A 1 198 ? -13.653 -1.468 16.464 1.00 98.62 198 GLU A O 1
ATOM 1534 N N . GLU A 1 199 ? -13.144 0.503 17.410 1.00 98.69 199 GLU A N 1
ATOM 1535 C CA . GLU A 1 199 ? -14.172 1.282 16.698 1.00 98.69 199 GLU A CA 1
ATOM 1536 C C . GLU A 1 199 ? -14.071 1.087 15.170 1.00 98.69 199 GLU A C 1
ATOM 1538 O O . GLU A 1 199 ? -15.082 0.932 14.485 1.00 98.69 199 GLU A O 1
ATOM 1543 N N . ALA A 1 200 ? -12.853 1.039 14.616 1.00 98.75 200 ALA A N 1
ATOM 1544 C CA . ALA A 1 200 ? -12.634 0.795 13.189 1.00 98.75 200 ALA A CA 1
ATOM 1545 C C . ALA A 1 200 ? -12.975 -0.641 12.749 1.00 98.75 200 ALA A C 1
ATOM 1547 O O . ALA A 1 200 ? -13.463 -0.836 11.632 1.00 98.75 200 ALA A O 1
ATOM 1548 N N . VAL A 1 201 ? -12.731 -1.641 13.603 1.00 98.81 201 VAL A N 1
ATOM 1549 C CA . VAL A 1 201 ? -13.172 -3.026 13.373 1.00 98.81 201 VAL A CA 1
ATOM 1550 C C . VAL A 1 201 ? -14.697 -3.078 13.336 1.00 98.81 201 VAL A C 1
ATOM 1552 O O . VAL A 1 201 ? -15.254 -3.633 12.392 1.00 98.81 201 VAL A O 1
ATOM 1555 N N . GLU A 1 202 ? -15.378 -2.436 14.284 1.00 98.38 202 GLU A N 1
ATOM 1556 C CA . GLU A 1 202 ? -16.843 -2.372 14.299 1.00 98.38 202 GLU A CA 1
ATOM 1557 C C . GLU A 1 202 ? -17.404 -1.631 13.077 1.00 98.38 202 GLU A C 1
ATOM 1559 O O . GLU A 1 202 ? -18.334 -2.120 12.437 1.00 98.38 202 GLU A O 1
ATOM 1564 N N . ALA A 1 203 ? -16.795 -0.513 12.672 1.00 98.38 203 ALA A N 1
ATOM 1565 C CA . ALA A 1 203 ? -17.196 0.229 11.474 1.00 98.38 203 ALA A CA 1
ATOM 1566 C C . ALA A 1 203 ? -17.028 -0.586 10.176 1.00 98.38 203 ALA A C 1
ATOM 1568 O O . ALA A 1 203 ? -17.806 -0.433 9.232 1.00 98.38 203 ALA A O 1
ATOM 1569 N N . LEU A 1 204 ? -16.013 -1.455 10.102 1.00 98.69 204 LEU A N 1
ATOM 1570 C CA . LEU A 1 204 ? -15.831 -2.377 8.978 1.00 98.69 204 LEU A CA 1
ATOM 1571 C C . LEU A 1 204 ? -16.883 -3.495 8.999 1.00 98.69 204 LEU A C 1
ATOM 1573 O O . LEU A 1 204 ? -17.497 -3.772 7.972 1.00 98.69 204 LEU A O 1
ATOM 1577 N N . LEU A 1 205 ? -17.070 -4.141 10.150 1.00 98.50 205 LEU A N 1
ATOM 1578 C CA . LEU A 1 205 ? -17.940 -5.309 10.303 1.00 98.50 205 LEU A CA 1
ATOM 1579 C C . LEU A 1 205 ? -19.433 -4.960 10.299 1.00 98.50 205 LEU A C 1
ATOM 1581 O O . LEU A 1 205 ? -20.258 -5.809 9.976 1.00 98.50 205 LEU A O 1
ATOM 1585 N N . GLY A 1 206 ? -19.783 -3.708 10.598 1.00 97.31 206 GLY A N 1
ATOM 1586 C CA . GLY A 1 206 ? -21.143 -3.185 10.477 1.00 97.31 206 GLY A CA 1
ATOM 1587 C C . GLY A 1 206 ? -21.607 -2.960 9.034 1.00 97.31 206 GLY A C 1
ATOM 1588 O O . GLY A 1 206 ? -22.757 -2.580 8.813 1.00 97.31 206 GLY A O 1
ATOM 1589 N N . ARG A 1 207 ? -20.740 -3.168 8.034 1.00 97.56 207 ARG A N 1
ATOM 1590 C CA . ARG A 1 207 ? -21.110 -3.034 6.620 1.00 97.56 207 ARG A CA 1
ATOM 1591 C C . ARG A 1 207 ? -21.838 -4.280 6.127 1.00 97.56 207 ARG A C 1
ATOM 1593 O O . ARG A 1 207 ? -21.309 -5.377 6.293 1.00 97.56 207 ARG A O 1
ATOM 1600 N N . PRO A 1 208 ? -22.979 -4.134 5.432 1.00 97.31 208 PRO A N 1
ATOM 1601 C CA . PRO A 1 208 ? -23.707 -5.283 4.900 1.00 97.31 208 PRO A CA 1
ATOM 1602 C C . PRO A 1 208 ? -22.901 -6.051 3.843 1.00 97.31 208 PRO A C 1
ATOM 1604 O O . PRO A 1 208 ? -23.080 -7.256 3.693 1.00 97.31 208 PRO A O 1
ATOM 1607 N N . GLU A 1 209 ? -21.980 -5.386 3.136 1.00 98.31 209 GLU A N 1
ATOM 1608 C CA . GLU A 1 209 ? -21.111 -6.033 2.148 1.00 98.31 209 GLU A CA 1
ATOM 1609 C C . GLU A 1 209 ? -19.923 -6.783 2.770 1.00 98.31 209 GLU A C 1
ATOM 1611 O O . GLU A 1 209 ? -19.102 -7.325 2.032 1.00 98.31 209 GLU A O 1
ATOM 1616 N N . VAL A 1 210 ? -19.770 -6.801 4.096 1.00 98.62 210 VAL A N 1
ATOM 1617 C CA . VAL A 1 210 ? -18.625 -7.411 4.784 1.00 98.62 210 VAL A CA 1
ATOM 1618 C C . VAL A 1 210 ? -19.102 -8.542 5.685 1.00 98.62 210 VAL A C 1
ATOM 1620 O O . VAL A 1 210 ? -20.154 -8.466 6.310 1.00 98.62 210 VAL A O 1
ATOM 1623 N N . VAL A 1 211 ? -18.320 -9.619 5.755 1.00 98.44 211 VAL A N 1
ATOM 1624 C CA . VAL A 1 211 ? -18.562 -10.706 6.710 1.00 98.44 211 VAL A CA 1
ATOM 1625 C C . VAL A 1 211 ? -18.538 -10.134 8.142 1.00 98.44 211 VAL A C 1
ATOM 1627 O O . VAL A 1 211 ? -17.506 -9.599 8.538 1.00 98.44 211 VAL A O 1
ATOM 1630 N N . PRO A 1 212 ? -19.628 -10.238 8.926 1.00 97.81 212 PRO A N 1
ATOM 1631 C CA . PRO A 1 212 ? -19.853 -9.358 10.082 1.00 97.81 212 PRO A CA 1
ATOM 1632 C C . PRO A 1 212 ? -19.171 -9.793 11.390 1.00 97.81 212 PRO A C 1
ATOM 1634 O O . PRO A 1 212 ? -19.146 -9.043 12.362 1.00 97.81 212 PRO A O 1
ATOM 1637 N N . ASP A 1 213 ? -18.639 -11.011 11.470 1.00 97.56 213 ASP A N 1
ATOM 1638 C CA . ASP A 1 213 ? -18.148 -11.605 12.722 1.00 97.56 213 ASP A CA 1
ATOM 1639 C C . ASP A 1 213 ? -1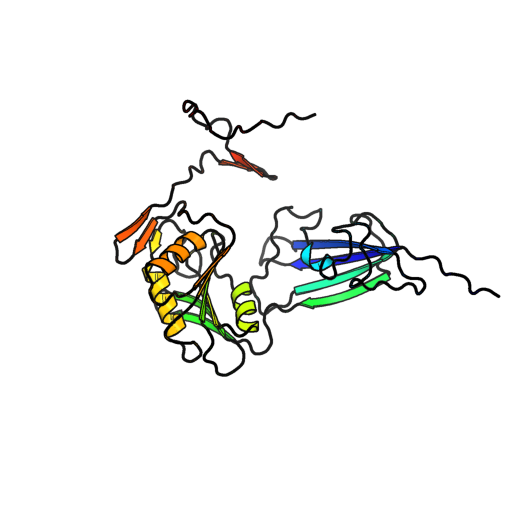6.615 -11.623 12.842 1.00 97.56 213 ASP A C 1
ATOM 1641 O O . ASP A 1 213 ? -16.078 -11.934 13.910 1.00 97.56 213 ASP A O 1
ATOM 1645 N N . ARG A 1 214 ? -15.892 -11.316 11.757 1.00 98.19 214 ARG A N 1
ATOM 1646 C CA . ARG A 1 214 ? -14.430 -11.423 11.715 1.00 98.19 214 ARG A CA 1
ATOM 1647 C C . ARG A 1 214 ? -13.778 -10.549 10.658 1.00 98.19 214 ARG A C 1
ATOM 1649 O O . ARG A 1 214 ? -14.269 -10.424 9.539 1.00 98.19 214 ARG A O 1
ATOM 1656 N N . CYS A 1 215 ? -12.581 -10.068 10.970 1.00 98.75 215 CYS A N 1
ATOM 1657 C CA . CYS A 1 215 ? -11.704 -9.423 10.000 1.00 98.75 215 CYS A CA 1
ATOM 1658 C C . CYS A 1 215 ? -10.247 -9.879 10.141 1.00 98.75 215 CYS A C 1
ATOM 1660 O O . CYS A 1 215 ? -9.832 -10.457 11.152 1.00 98.75 215 CYS A O 1
ATOM 1662 N N . GLY A 1 216 ? -9.458 -9.595 9.108 1.00 98.75 216 GLY A N 1
ATOM 1663 C CA . GLY A 1 216 ? -7.999 -9.603 9.183 1.00 98.75 216 GLY A CA 1
ATOM 1664 C C . GLY A 1 216 ? -7.421 -8.200 9.386 1.00 98.75 216 GLY A C 1
ATOM 1665 O O . GLY A 1 216 ? -8.110 -7.197 9.205 1.00 98.75 216 GLY A O 1
ATOM 1666 N N . VAL A 1 217 ? -6.132 -8.118 9.708 1.00 98.75 217 VAL A N 1
ATOM 1667 C CA . VAL A 1 217 ? -5.372 -6.859 9.723 1.00 98.75 217 VAL A CA 1
ATOM 1668 C C . VAL A 1 217 ? -4.114 -7.014 8.879 1.00 98.75 217 VAL A C 1
ATOM 1670 O O . VAL A 1 217 ? -3.367 -7.980 9.027 1.00 98.75 217 VAL A O 1
ATOM 1673 N N . VAL A 1 218 ? -3.846 -6.048 8.006 1.00 98.25 218 VAL A N 1
ATOM 1674 C CA . VAL A 1 218 ? -2.597 -5.963 7.245 1.00 98.25 218 VAL A CA 1
ATOM 1675 C C . VAL A 1 218 ? -1.850 -4.717 7.694 1.00 98.25 218 VAL A C 1
ATOM 1677 O O . VAL A 1 218 ? -2.313 -3.601 7.481 1.00 98.25 218 VAL A O 1
ATOM 1680 N N . ALA A 1 219 ? -0.674 -4.892 8.292 1.00 96.75 219 ALA A N 1
ATOM 1681 C CA . ALA A 1 219 ? 0.076 -3.800 8.899 1.00 96.75 219 ALA A CA 1
ATOM 1682 C C . ALA A 1 219 ? 1.510 -3.722 8.375 1.00 96.75 219 ALA A C 1
ATOM 1684 O O . ALA A 1 219 ? 2.196 -4.731 8.205 1.00 96.75 219 ALA A O 1
ATOM 1685 N N . ALA A 1 220 ? 1.981 -2.501 8.116 1.00 93.56 220 ALA A N 1
ATOM 1686 C CA . ALA A 1 220 ? 3.349 -2.247 7.679 1.00 93.56 220 ALA A CA 1
ATOM 1687 C C . ALA A 1 220 ? 4.078 -1.269 8.599 1.00 93.56 220 ALA A C 1
ATOM 1689 O O . ALA A 1 220 ? 3.551 -0.211 8.944 1.00 93.56 220 ALA A O 1
ATOM 1690 N N . SER A 1 221 ? 5.347 -1.567 8.892 1.00 91.50 221 SER A N 1
ATOM 1691 C CA . SER A 1 221 ? 6.214 -0.696 9.689 1.00 91.50 221 SER A CA 1
ATOM 1692 C C . SER A 1 221 ? 5.549 -0.330 11.026 1.00 91.50 221 SER A C 1
ATOM 1694 O O . SER A 1 221 ? 5.128 -1.234 11.731 1.00 91.50 221 SER A O 1
ATOM 1696 N N . LYS A 1 222 ? 5.467 0.953 11.404 1.00 90.31 222 LYS A N 1
ATOM 1697 C CA . LYS A 1 222 ? 4.950 1.422 12.706 1.00 90.31 222 LYS A CA 1
ATOM 1698 C C . LYS A 1 222 ? 3.604 0.810 13.122 1.00 90.31 222 LYS A C 1
ATOM 1700 O O . LYS A 1 222 ? 3.402 0.561 14.303 1.00 90.31 222 LYS A O 1
ATOM 1705 N N . ALA A 1 223 ? 2.722 0.524 12.167 1.00 94.00 223 ALA A N 1
ATOM 1706 C CA . ALA A 1 223 ? 1.425 -0.080 12.451 1.00 94.00 223 ALA A CA 1
ATOM 1707 C C . ALA A 1 223 ? 1.499 -1.529 12.965 1.00 94.00 223 ALA A C 1
ATOM 1709 O O . ALA A 1 223 ? 0.516 -2.021 13.510 1.00 94.00 223 ALA A O 1
ATOM 1710 N N . VAL A 1 224 ? 2.637 -2.216 12.804 1.00 94.12 224 VAL A N 1
ATOM 1711 C CA . VAL A 1 224 ? 2.846 -3.567 13.351 1.00 94.12 224 VAL A CA 1
ATOM 1712 C C . VAL A 1 224 ? 2.700 -3.564 14.873 1.00 94.12 224 VAL A C 1
ATOM 1714 O O . VAL A 1 224 ? 2.106 -4.494 15.408 1.00 94.12 224 VAL A O 1
ATOM 1717 N N . ASP A 1 225 ? 3.158 -2.501 15.546 1.00 91.19 225 ASP A N 1
ATOM 1718 C CA . ASP A 1 225 ? 3.053 -2.338 17.000 1.00 91.19 225 ASP A CA 1
ATOM 1719 C C . ASP A 1 225 ? 1.586 -2.481 17.455 1.00 91.19 225 ASP A C 1
ATOM 1721 O O . ASP A 1 225 ? 1.275 -3.267 18.345 1.00 91.19 225 ASP A O 1
ATOM 1725 N N . VAL A 1 226 ? 0.671 -1.775 16.780 1.00 93.75 226 VAL A N 1
ATOM 1726 C CA . VAL A 1 226 ? -0.762 -1.795 17.105 1.00 93.75 226 VAL A CA 1
ATOM 1727 C C . VAL A 1 226 ? -1.441 -3.061 16.598 1.00 93.75 226 VAL A C 1
ATOM 1729 O O . VAL A 1 226 ? -2.291 -3.603 17.290 1.00 93.75 226 VAL A O 1
ATOM 1732 N N . ALA A 1 227 ? -1.069 -3.579 15.426 1.00 95.75 227 ALA A N 1
ATOM 1733 C CA . ALA A 1 227 ? -1.685 -4.789 14.882 1.00 95.75 227 ALA A CA 1
ATOM 1734 C C . ALA A 1 227 ? -1.439 -6.026 15.759 1.00 95.75 227 ALA A C 1
ATOM 1736 O O . ALA A 1 227 ? -2.330 -6.865 15.885 1.00 95.75 227 ALA A O 1
ATOM 1737 N N . CYS A 1 228 ? -0.274 -6.124 16.409 1.00 94.50 228 CYS A N 1
ATOM 1738 C CA . CYS A 1 228 ? -0.030 -7.145 17.429 1.00 94.50 228 CYS A CA 1
ATOM 1739 C C . CYS A 1 228 ? -0.996 -6.992 18.615 1.00 94.50 228 CYS A C 1
ATOM 1741 O O . CYS A 1 228 ? -1.548 -7.986 19.092 1.00 94.50 228 CYS A O 1
ATOM 1743 N N . CYS A 1 229 ? -1.252 -5.756 19.054 1.00 95.00 229 CYS A N 1
ATOM 1744 C CA . CYS A 1 229 ? -2.233 -5.494 20.101 1.00 95.00 229 CYS A CA 1
ATOM 1745 C C . CYS A 1 229 ? -3.656 -5.845 19.651 1.00 95.00 229 CYS A C 1
ATOM 1747 O O . CYS A 1 229 ? -4.361 -6.564 20.352 1.00 95.00 229 CYS A O 1
ATOM 1749 N N . MET A 1 230 ? -4.055 -5.441 18.447 1.00 97.56 230 MET A N 1
ATOM 1750 C CA . MET A 1 230 ? -5.348 -5.814 17.876 1.00 97.56 230 MET A CA 1
ATOM 1751 C C . MET A 1 230 ? -5.539 -7.336 17.863 1.00 97.56 230 MET A C 1
ATOM 1753 O O . MET A 1 230 ? -6.577 -7.820 18.293 1.00 97.56 230 MET A O 1
ATOM 1757 N N . ALA A 1 231 ? -4.523 -8.098 17.447 1.00 96.38 231 ALA A N 1
ATOM 1758 C CA . ALA A 1 231 ? -4.577 -9.562 17.440 1.00 96.38 231 ALA A CA 1
ATOM 1759 C C . ALA A 1 231 ? -4.739 -10.186 18.835 1.00 96.38 231 ALA A C 1
ATOM 1761 O O . ALA A 1 231 ? -5.299 -11.270 18.961 1.00 96.38 231 ALA A O 1
ATOM 1762 N N . THR A 1 232 ? -4.208 -9.528 19.867 1.00 95.25 232 THR A N 1
ATOM 1763 C CA . THR A 1 232 ? -4.195 -10.053 21.238 1.00 95.25 232 THR A CA 1
ATOM 1764 C C . THR A 1 232 ? -5.476 -9.708 21.990 1.00 95.25 232 THR A C 1
ATOM 1766 O O . THR A 1 232 ? -6.006 -10.544 22.717 1.00 95.25 232 THR A O 1
ATOM 1769 N N . TRP A 1 233 ? -5.967 -8.478 21.824 1.00 96.62 233 TRP A N 1
ATOM 1770 C CA . TRP A 1 233 ? -7.031 -7.919 22.659 1.00 96.62 233 TRP A CA 1
ATOM 1771 C C . TRP A 1 233 ? -8.374 -7.761 21.946 1.00 96.62 233 TRP A C 1
ATOM 1773 O O . TRP A 1 233 ? -9.373 -7.623 22.641 1.00 96.62 233 TRP A O 1
ATOM 1783 N N . LEU A 1 234 ? -8.439 -7.821 20.609 1.00 97.88 234 LEU A N 1
ATOM 1784 C CA . LEU A 1 234 ? -9.694 -7.672 19.860 1.00 97.88 234 LEU A CA 1
ATOM 1785 C C . LEU A 1 234 ? -10.150 -9.029 19.296 1.00 97.88 234 LEU A C 1
ATOM 1787 O O . LEU A 1 234 ? -9.652 -9.461 18.253 1.00 97.88 234 LEU A O 1
ATOM 1791 N N . PRO A 1 235 ? -11.135 -9.716 19.913 1.00 97.75 235 PRO A N 1
ATOM 1792 C CA . PRO A 1 235 ? -11.491 -11.087 19.544 1.00 97.75 235 PRO A CA 1
ATOM 1793 C C . PRO A 1 235 ? -11.980 -11.259 18.102 1.00 97.75 235 PRO A C 1
ATOM 1795 O O . PRO A 1 235 ? -11.917 -12.368 17.570 1.00 97.75 235 PRO A O 1
ATOM 1798 N N . LYS A 1 236 ? -12.486 -10.197 17.460 1.00 98.44 236 LYS A N 1
ATOM 1799 C CA . LYS A 1 236 ? -12.955 -10.226 16.063 1.00 98.44 236 LYS A CA 1
ATOM 1800 C C . LYS A 1 236 ? -11.811 -10.212 15.040 1.00 98.44 236 LYS A C 1
ATOM 1802 O O . LYS A 1 236 ? -12.031 -10.537 13.873 1.00 98.44 236 LYS A O 1
ATOM 1807 N N . VAL A 1 237 ? -10.582 -9.905 15.459 1.00 98.69 237 VAL A N 1
ATOM 1808 C CA . VAL A 1 237 ? -9.389 -9.992 14.609 1.00 98.69 237 VAL A CA 1
ATOM 1809 C C . VAL A 1 237 ? -8.898 -11.438 14.588 1.00 98.69 237 VAL A C 1
ATOM 1811 O O . VAL A 1 237 ? -8.407 -11.956 15.585 1.00 98.69 237 VAL A O 1
ATOM 1814 N N . LYS A 1 238 ? -9.043 -12.115 13.443 1.00 98.31 238 LYS A N 1
ATOM 1815 C CA . LYS A 1 238 ? -8.740 -13.557 13.313 1.00 98.31 238 LYS A CA 1
ATOM 1816 C C . LYS A 1 238 ? -7.429 -13.865 12.598 1.00 98.31 238 LYS A C 1
ATOM 1818 O O . LYS A 1 238 ? -6.952 -14.994 12.661 1.00 98.31 238 LYS A O 1
ATOM 1823 N N . ALA A 1 239 ? -6.855 -12.887 11.905 1.00 97.75 239 ALA A N 1
ATOM 1824 C CA . ALA A 1 239 ? -5.589 -13.041 11.202 1.00 97.75 239 ALA A CA 1
ATOM 1825 C C . ALA A 1 239 ? -4.858 -11.703 11.103 1.00 97.75 239 ALA A C 1
ATOM 1827 O O . ALA A 1 239 ? -5.482 -10.666 10.870 1.00 97.75 239 ALA A O 1
ATOM 1828 N N . VAL A 1 240 ? -3.529 -11.735 11.210 1.00 97.19 240 VAL A N 1
ATOM 1829 C CA . VAL A 1 240 ? -2.679 -10.563 10.980 1.00 97.19 240 VAL A CA 1
ATOM 1830 C C . VAL A 1 240 ? -1.563 -10.873 9.991 1.00 97.19 240 VAL A C 1
ATOM 1832 O O . VAL A 1 240 ? -0.932 -11.925 10.048 1.00 97.19 240 VAL A O 1
ATOM 1835 N N . VAL A 1 241 ? -1.307 -9.933 9.084 1.00 96.69 241 VAL A N 1
ATOM 1836 C CA . VAL A 1 241 ? -0.171 -9.954 8.160 1.00 96.69 241 VAL A CA 1
ATOM 1837 C C . VAL A 1 241 ? 0.720 -8.764 8.485 1.00 96.69 241 VAL A C 1
ATOM 1839 O O . VAL A 1 241 ? 0.330 -7.610 8.298 1.00 96.69 241 VAL A O 1
ATOM 1842 N N . LEU A 1 242 ? 1.927 -9.047 8.974 1.00 94.12 242 LEU A N 1
ATOM 1843 C CA . LEU A 1 242 ? 2.870 -8.046 9.471 1.00 94.12 242 LEU A CA 1
ATOM 1844 C C . LEU A 1 242 ? 4.047 -7.912 8.499 1.00 94.12 242 LEU A C 1
ATOM 1846 O O . LEU A 1 242 ? 4.740 -8.888 8.215 1.00 94.12 242 LEU A O 1
ATOM 1850 N N . TYR A 1 243 ? 4.294 -6.707 7.980 1.00 87.44 243 TYR A N 1
ATOM 1851 C CA . TYR A 1 243 ? 5.365 -6.462 7.011 1.00 87.44 243 TYR A CA 1
ATOM 1852 C C . TYR A 1 243 ? 6.410 -5.462 7.525 1.00 87.44 243 TYR A C 1
ATOM 1854 O O . TYR A 1 243 ? 6.095 -4.312 7.847 1.00 87.44 243 TYR A O 1
ATOM 1862 N N . ARG A 1 244 ? 7.684 -5.885 7.500 1.00 71.31 244 ARG A N 1
ATOM 1863 C CA . ARG A 1 244 ? 8.887 -5.059 7.742 1.00 71.31 244 ARG A CA 1
ATOM 1864 C C . ARG A 1 244 ? 8.866 -4.235 9.043 1.00 71.31 244 ARG A C 1
ATOM 1866 O O . ARG A 1 244 ? 8.937 -3.004 8.994 1.00 71.31 244 ARG A O 1
ATOM 1873 N N . ARG A 1 245 ? 8.840 -4.910 10.199 1.00 74.69 245 ARG A N 1
ATOM 1874 C CA . ARG A 1 245 ? 9.248 -4.371 11.513 1.00 74.69 245 ARG A CA 1
ATOM 1875 C C . ARG A 1 245 ? 9.439 -5.510 12.519 1.00 74.69 245 ARG A C 1
ATOM 1877 O O . ARG A 1 245 ? 8.829 -6.561 12.356 1.00 74.69 245 ARG A O 1
ATOM 1884 N N . LEU A 1 246 ? 10.251 -5.281 13.549 1.00 70.94 246 LEU A N 1
ATOM 1885 C CA . LEU A 1 246 ? 10.217 -6.090 14.769 1.00 70.94 246 LEU A CA 1
ATOM 1886 C C . LEU A 1 246 ? 8.933 -5.751 15.550 1.00 70.94 246 LEU A C 1
ATOM 1888 O O . LEU A 1 246 ? 8.567 -4.577 15.583 1.00 70.94 246 LEU A O 1
ATOM 1892 N N . PRO A 1 247 ? 8.251 -6.721 16.178 1.00 71.19 247 PRO A N 1
ATOM 1893 C CA . PRO A 1 247 ? 7.022 -6.486 16.938 1.00 71.19 247 PRO A CA 1
ATOM 1894 C C . PRO A 1 247 ? 7.326 -5.858 18.312 1.00 71.19 247 PRO A C 1
ATOM 1896 O O . PRO A 1 247 ? 7.021 -6.426 19.353 1.00 71.19 247 PRO A O 1
ATOM 1899 N N . ILE A 1 248 ? 7.983 -4.697 18.311 1.00 78.44 248 ILE A N 1
ATOM 1900 C CA . ILE A 1 248 ? 8.344 -3.925 19.500 1.00 78.44 248 ILE A CA 1
ATOM 1901 C C . ILE A 1 248 ? 7.774 -2.523 19.314 1.00 78.44 248 ILE A C 1
ATOM 1903 O O . ILE A 1 248 ? 8.073 -1.855 18.319 1.00 78.44 248 ILE A O 1
ATOM 1907 N N . ALA A 1 249 ? 6.975 -2.070 20.281 1.00 83.06 249 ALA A N 1
ATOM 1908 C CA . ALA A 1 249 ? 6.518 -0.691 20.312 1.00 83.06 249 ALA A CA 1
ATOM 1909 C C . ALA A 1 249 ? 7.716 0.241 20.515 1.00 83.06 249 ALA A C 1
ATOM 1911 O O . ALA A 1 249 ? 8.501 0.065 21.443 1.00 83.06 249 ALA A O 1
ATOM 1912 N N . ILE A 1 250 ? 7.859 1.229 19.635 1.00 84.44 250 ILE A N 1
ATOM 1913 C CA . ILE A 1 250 ? 8.933 2.228 19.707 1.00 84.44 250 ILE A CA 1
ATOM 1914 C C . ILE A 1 250 ? 8.315 3.616 19.699 1.00 84.44 250 ILE A C 1
ATOM 1916 O O . ILE A 1 250 ? 7.496 3.900 18.826 1.00 84.44 250 ILE A O 1
ATOM 1920 N N . ASP A 1 251 ? 8.708 4.460 20.644 1.00 86.69 251 ASP A N 1
ATOM 1921 C CA . ASP A 1 251 ? 8.265 5.848 20.819 1.00 86.69 251 ASP A CA 1
ATOM 1922 C C . ASP A 1 251 ? 6.768 6.072 21.081 1.00 86.69 251 ASP A C 1
ATOM 1924 O O . ASP A 1 251 ? 6.370 7.211 21.307 1.00 86.69 251 ASP A O 1
ATOM 1928 N N . SER A 1 252 ? 5.956 5.017 21.170 1.00 90.44 252 SER A N 1
ATOM 1929 C CA . SER A 1 252 ? 4.519 5.112 21.464 1.00 90.44 252 SER A CA 1
ATOM 1930 C C . SER A 1 252 ? 4.149 4.412 22.755 1.00 90.44 252 SER A C 1
ATOM 1932 O O . SER A 1 252 ? 4.665 3.335 23.041 1.00 90.44 252 SER A O 1
ATOM 1934 N N . VAL A 1 253 ? 3.176 4.971 23.463 1.00 94.69 253 VAL A N 1
ATOM 1935 C CA . VAL A 1 253 ? 2.400 4.257 24.477 1.00 94.69 253 VAL A CA 1
ATOM 1936 C C . VAL A 1 253 ? 1.134 3.724 23.812 1.00 94.69 253 VAL A C 1
ATOM 1938 O O . VAL A 1 253 ? 0.453 4.471 23.110 1.00 94.69 253 VAL A O 1
ATOM 1941 N N . ILE A 1 254 ? 0.830 2.440 23.997 1.00 95.38 254 ILE A N 1
ATOM 1942 C CA . ILE A 1 254 ? -0.424 1.838 23.530 1.00 95.38 254 ILE A CA 1
ATOM 1943 C C . ILE A 1 254 ? -1.340 1.654 24.732 1.00 95.38 254 ILE A C 1
ATOM 1945 O O . ILE A 1 254 ? -0.951 1.012 25.711 1.00 95.38 254 ILE A O 1
ATOM 1949 N N . THR A 1 255 ? -2.545 2.209 24.654 1.00 97.06 255 THR A N 1
ATOM 1950 C CA . THR A 1 255 ? -3.555 2.156 25.717 1.00 97.06 255 THR A CA 1
ATOM 1951 C C . THR A 1 255 ? -4.799 1.402 25.259 1.00 97.06 255 THR A C 1
ATOM 1953 O O . THR A 1 255 ? -5.047 1.286 24.065 1.00 97.06 255 THR A O 1
ATOM 1956 N N . HIS A 1 256 ? -5.582 0.872 26.192 1.00 96.50 256 HIS A N 1
ATOM 1957 C CA . HIS A 1 256 ? -6.894 0.277 25.927 1.00 96.50 256 HIS A CA 1
ATOM 1958 C C . HIS A 1 256 ? -7.762 0.423 27.173 1.00 96.50 256 HIS A C 1
ATOM 1960 O O . HIS A 1 256 ? -7.288 0.145 28.281 1.00 96.50 256 HIS A O 1
ATOM 1966 N N . CYS A 1 257 ? -9.000 0.899 27.022 1.00 93.94 257 CYS A N 1
ATOM 1967 C CA . CYS A 1 257 ? -9.912 1.159 28.140 1.00 93.94 257 CYS A CA 1
ATOM 1968 C C . CYS A 1 257 ? -9.265 2.008 29.257 1.00 93.94 257 CYS A C 1
ATOM 1970 O O . CYS A 1 257 ? -9.401 1.718 30.449 1.00 93.94 257 CYS A O 1
ATOM 1972 N N . GLY A 1 258 ? -8.485 3.024 28.869 1.00 91.38 258 GLY A N 1
ATOM 1973 C CA . GLY A 1 258 ? -7.780 3.925 29.791 1.00 91.38 258 GLY A CA 1
ATOM 1974 C C . GLY A 1 258 ? -6.567 3.327 30.520 1.00 91.38 258 GLY A C 1
ATOM 1975 O O . GLY A 1 258 ? -5.981 4.001 31.364 1.00 91.38 258 GLY A O 1
ATOM 1976 N N . ARG A 1 259 ? -6.163 2.087 30.216 1.00 95.38 259 ARG A N 1
ATOM 1977 C CA . ARG A 1 259 ? -4.982 1.432 30.803 1.00 95.38 259 ARG A CA 1
ATOM 1978 C C . ARG A 1 259 ? -3.853 1.325 29.789 1.00 95.38 259 ARG A C 1
ATOM 1980 O O . ARG A 1 259 ? -4.100 1.047 28.619 1.00 95.38 259 ARG A O 1
ATOM 1987 N N . THR A 1 260 ? -2.612 1.483 30.237 1.00 96.12 260 THR A N 1
ATOM 1988 C CA . THR A 1 260 ? -1.432 1.228 29.401 1.00 96.12 260 THR A CA 1
ATOM 1989 C C . THR A 1 260 ? -1.251 -0.272 29.186 1.00 96.12 260 THR A C 1
ATOM 1991 O O . THR A 1 260 ? -1.115 -1.024 30.149 1.00 96.12 260 THR A O 1
ATOM 1994 N N . LEU A 1 261 ? -1.240 -0.704 27.924 1.00 93.06 261 LEU A N 1
ATOM 1995 C CA . LEU A 1 261 ? -0.929 -2.080 27.528 1.00 93.06 261 LEU A CA 1
ATOM 1996 C C . LEU A 1 261 ? 0.557 -2.257 27.231 1.00 93.06 261 LEU A C 1
ATOM 1998 O O . LEU A 1 261 ? 1.153 -3.266 27.597 1.00 93.06 261 LEU A O 1
ATOM 2002 N N . VAL A 1 262 ? 1.141 -1.286 26.527 1.00 92.88 262 VAL A N 1
ATOM 2003 C CA . VAL A 1 262 ? 2.535 -1.337 26.088 1.00 92.88 262 VAL A CA 1
ATOM 2004 C C . VAL A 1 262 ? 3.166 0.036 26.249 1.00 92.88 262 VAL A C 1
ATOM 2006 O O . VAL A 1 262 ? 2.701 1.016 25.666 1.00 92.88 262 VAL A O 1
ATOM 2009 N N . GLU A 1 263 ? 4.268 0.088 26.987 1.00 92.94 263 GLU A N 1
ATOM 2010 C CA . GLU A 1 263 ? 5.173 1.232 26.992 1.00 92.94 263 GLU A CA 1
ATOM 2011 C C . GLU A 1 263 ? 6.267 0.993 25.956 1.00 92.94 263 GLU A C 1
ATOM 2013 O O . GLU A 1 263 ? 7.106 0.102 26.095 1.00 92.94 263 GLU A O 1
ATOM 2018 N N . GLY A 1 264 ? 6.223 1.750 24.862 1.00 88.19 264 GLY A N 1
ATOM 2019 C CA . GLY A 1 264 ? 7.195 1.607 23.795 1.00 88.19 264 GLY A CA 1
ATOM 2020 C C . GLY A 1 264 ? 8.586 2.057 24.220 1.00 88.19 264 GLY A C 1
ATOM 2021 O O . GLY A 1 264 ? 8.755 3.068 24.903 1.00 88.19 264 GLY A O 1
ATOM 2022 N N . PHE A 1 265 ? 9.593 1.334 23.737 1.00 87.12 265 PHE A N 1
ATOM 2023 C CA . PHE A 1 265 ? 10.986 1.711 23.905 1.00 87.12 265 PHE A CA 1
ATOM 2024 C C . PHE A 1 265 ? 11.221 3.098 23.301 1.00 87.12 265 PHE A C 1
ATOM 2026 O O . PHE A 1 265 ? 10.924 3.326 22.125 1.00 87.12 265 PHE A O 1
ATOM 2033 N N . LYS A 1 266 ? 11.746 4.029 24.098 1.00 83.25 266 LYS A N 1
ATOM 2034 C CA . LYS A 1 266 ? 12.067 5.378 23.633 1.00 83.25 266 LYS A CA 1
ATOM 2035 C C . LYS A 1 266 ? 13.399 5.355 22.895 1.00 83.25 266 LYS A C 1
ATOM 2037 O O . LYS A 1 266 ? 14.441 5.085 23.494 1.00 83.25 266 LYS A O 1
ATOM 2042 N N . LEU A 1 267 ? 13.372 5.636 21.596 1.00 76.12 267 LEU A N 1
ATOM 2043 C CA . LEU A 1 267 ? 14.595 5.877 20.844 1.00 76.12 267 LEU A CA 1
ATOM 2044 C C . LEU A 1 267 ? 15.118 7.254 21.223 1.00 76.12 267 LEU A C 1
ATOM 2046 O O . LEU A 1 267 ? 14.439 8.267 21.058 1.00 76.12 267 LEU A O 1
ATOM 2050 N N . ASN A 1 268 ? 16.365 7.303 21.681 1.00 74.44 268 ASN A N 1
ATOM 2051 C CA . ASN A 1 268 ? 17.040 8.579 21.770 1.00 74.44 268 ASN A CA 1
ATOM 2052 C C . ASN A 1 268 ? 17.393 9.038 20.348 1.00 74.44 268 ASN A C 1
ATOM 2054 O O . ASN A 1 268 ? 18.350 8.554 19.752 1.00 74.44 268 ASN A O 1
ATOM 2058 N N . LEU A 1 269 ? 16.589 9.932 19.777 1.00 70.31 269 LEU A N 1
ATOM 2059 C CA . LEU A 1 269 ? 16.858 10.491 18.454 1.00 70.31 269 LEU A CA 1
ATOM 2060 C C . LEU A 1 269 ? 17.882 11.633 18.495 1.00 70.31 269 LEU A C 1
ATOM 2062 O O . LEU A 1 269 ? 18.381 11.996 17.434 1.00 70.31 269 LEU A O 1
ATOM 2066 N N . SER A 1 270 ? 18.242 12.167 19.676 1.00 69.38 270 SER A N 1
ATOM 2067 C CA . SER A 1 270 ? 19.262 13.227 19.786 1.00 69.38 270 SER A CA 1
ATOM 2068 C C . SER A 1 270 ? 20.618 12.752 19.273 1.00 69.38 270 SER A C 1
ATOM 2070 O O . SER A 1 270 ? 21.320 13.488 18.589 1.00 69.38 270 SER A O 1
ATOM 2072 N N . ILE A 1 271 ? 20.922 11.474 19.513 1.00 68.25 271 ILE A N 1
ATOM 2073 C CA . ILE A 1 271 ? 22.174 10.851 19.093 1.00 68.25 271 ILE A CA 1
ATOM 2074 C C . ILE A 1 271 ? 22.167 10.475 17.607 1.00 68.25 271 ILE A C 1
ATOM 2076 O O . ILE A 1 271 ? 23.155 9.933 17.122 1.00 68.25 271 ILE A O 1
ATOM 2080 N N . MET A 1 272 ? 21.068 10.679 16.871 1.00 63.72 272 MET A N 1
ATOM 2081 C CA . MET A 1 272 ? 20.980 10.346 15.448 1.00 63.72 272 MET A CA 1
ATOM 2082 C C . MET A 1 272 ? 21.211 11.590 14.590 1.00 63.72 272 MET A C 1
ATOM 2084 O O . MET A 1 272 ? 20.508 12.589 14.692 1.00 63.72 272 MET A O 1
ATOM 2088 N N . THR A 1 273 ? 22.183 11.512 13.686 1.00 65.12 273 THR A N 1
ATOM 2089 C CA . THR A 1 273 ? 22.480 12.547 12.692 1.00 65.12 273 THR A CA 1
ATOM 2090 C C . THR A 1 273 ? 22.141 12.030 11.295 1.00 65.12 273 THR A C 1
ATOM 2092 O O . THR A 1 273 ? 22.290 10.844 10.995 1.00 65.12 273 THR A O 1
ATOM 2095 N N . ALA A 1 274 ? 21.670 12.913 10.417 1.00 62.38 274 ALA A N 1
ATOM 2096 C CA . ALA A 1 274 ? 21.400 12.593 9.020 1.00 62.38 274 ALA A CA 1
ATOM 2097 C C . ALA A 1 274 ? 22.166 13.543 8.097 1.00 62.38 274 ALA A C 1
ATOM 2099 O O . ALA A 1 274 ? 22.199 14.749 8.334 1.00 62.38 274 ALA A O 1
ATOM 2100 N N . ASP A 1 275 ? 22.726 13.007 7.015 1.00 65.00 275 ASP A N 1
ATOM 2101 C CA . ASP A 1 275 ? 23.211 13.788 5.880 1.00 65.00 275 ASP A CA 1
ATOM 2102 C C . ASP A 1 275 ? 22.402 13.463 4.609 1.00 65.00 275 ASP A C 1
ATOM 2104 O O . ASP A 1 275 ? 21.448 12.679 4.617 1.00 65.00 275 ASP A O 1
ATOM 2108 N N . LYS A 1 276 ? 22.778 14.066 3.474 1.00 53.62 276 LYS A N 1
ATOM 2109 C CA . LYS A 1 276 ? 22.107 13.844 2.178 1.00 53.62 276 LYS A CA 1
ATOM 2110 C C . LYS A 1 276 ? 22.195 12.396 1.665 1.00 53.62 276 LYS A C 1
ATOM 2112 O O . LYS A 1 276 ? 21.582 12.083 0.649 1.00 53.62 276 LYS A O 1
ATOM 2117 N N . LYS A 1 277 ? 22.987 11.527 2.285 1.00 52.91 277 LYS A N 1
ATOM 2118 C CA . LYS A 1 277 ? 23.287 10.170 1.826 1.00 52.91 277 LYS A CA 1
ATOM 2119 C C . LYS A 1 277 ? 22.871 9.097 2.835 1.00 52.91 277 LYS A C 1
ATOM 2121 O O . LYS A 1 277 ? 22.544 8.001 2.384 1.00 52.91 277 LYS A O 1
ATOM 2126 N N . ARG A 1 278 ? 22.897 9.347 4.152 1.00 52.88 278 ARG A N 1
ATOM 2127 C CA . ARG A 1 278 ? 22.629 8.346 5.208 1.00 52.88 278 ARG A CA 1
ATOM 2128 C C . ARG A 1 278 ? 22.127 8.974 6.517 1.00 52.88 278 ARG A C 1
ATOM 2130 O O . ARG A 1 278 ? 22.387 10.135 6.806 1.00 52.88 278 ARG A O 1
ATOM 2137 N N . MET A 1 279 ? 21.461 8.156 7.336 1.00 49.53 279 MET A N 1
ATOM 2138 C CA . MET A 1 279 ? 21.303 8.376 8.782 1.00 49.53 279 MET A CA 1
ATOM 2139 C C . MET A 1 279 ? 22.355 7.548 9.526 1.00 49.53 279 MET A C 1
ATOM 2141 O O . MET A 1 279 ? 22.567 6.386 9.176 1.00 49.53 279 MET A O 1
ATOM 2145 N N . TYR A 1 280 ? 22.997 8.121 10.540 1.00 60.91 280 TYR A N 1
ATOM 2146 C CA . TYR A 1 280 ? 24.004 7.461 11.371 1.00 60.91 280 TYR A CA 1
ATOM 2147 C C . TYR A 1 280 ? 23.947 7.971 12.817 1.00 60.91 280 TYR A C 1
ATOM 2149 O O . TYR A 1 280 ? 23.393 9.030 13.097 1.00 60.91 280 TYR A O 1
ATOM 2157 N N . VAL A 1 281 ? 24.499 7.199 13.753 1.00 55.12 281 VAL A N 1
ATOM 2158 C CA . VAL A 1 281 ? 24.619 7.619 15.157 1.00 55.12 281 VAL A CA 1
ATOM 2159 C C . VAL A 1 281 ? 25.808 8.571 15.279 1.00 55.12 281 VAL A C 1
ATOM 2161 O O . VAL A 1 281 ? 26.898 8.250 14.801 1.00 55.12 281 VAL A O 1
ATOM 2164 N N . SER A 1 282 ? 25.599 9.732 15.895 1.00 51.69 282 SER A N 1
ATOM 2165 C CA . SER A 1 282 ? 26.632 10.720 16.184 1.00 51.69 282 SER A CA 1
ATOM 2166 C C . SER A 1 282 ? 27.728 10.081 17.046 1.00 51.69 282 SER A C 1
ATOM 2168 O O . SER A 1 282 ? 27.442 9.640 18.163 1.00 51.69 282 SER A O 1
ATOM 2170 N N . PRO A 1 283 ? 28.990 10.031 16.577 1.00 53.69 283 PRO A N 1
ATOM 2171 C CA . PRO A 1 283 ? 30.090 9.449 17.345 1.00 53.69 283 PRO A CA 1
ATOM 2172 C C . PRO A 1 283 ? 30.345 10.153 18.686 1.00 53.69 283 PRO A C 1
ATOM 2174 O O . PRO A 1 283 ? 30.941 9.557 19.576 1.00 53.69 283 PRO A O 1
ATOM 2177 N N . ALA A 1 284 ? 29.902 11.408 18.828 1.00 51.47 284 ALA A N 1
ATOM 2178 C CA . ALA A 1 284 ? 30.145 12.243 20.001 1.00 51.47 284 ALA A CA 1
ATOM 2179 C C . ALA A 1 284 ? 29.182 11.980 21.175 1.00 51.47 284 ALA A C 1
ATOM 2181 O O . ALA A 1 284 ? 29.467 12.416 22.286 1.00 51.47 284 ALA A O 1
ATOM 2182 N N . GLU A 1 285 ? 28.069 11.268 20.956 1.00 49.78 285 GLU A N 1
ATOM 2183 C CA . GLU A 1 285 ? 27.027 11.066 21.979 1.00 49.78 285 GLU A CA 1
ATOM 2184 C C . GLU A 1 285 ? 26.815 9.598 22.373 1.00 49.78 285 GLU A C 1
ATOM 2186 O O . GLU A 1 285 ? 25.882 9.288 23.110 1.00 49.78 285 GLU A O 1
ATOM 2191 N N . VAL A 1 286 ? 27.670 8.672 21.919 1.00 48.97 286 VAL A N 1
ATOM 2192 C CA . VAL A 1 286 ? 27.642 7.292 22.424 1.00 48.97 286 VAL A CA 1
ATOM 2193 C C . VAL A 1 286 ? 28.238 7.310 23.835 1.00 48.97 286 VAL A C 1
ATOM 2195 O O . VAL A 1 286 ? 29.442 7.550 23.965 1.00 48.97 286 VAL A O 1
ATOM 2198 N N . PRO A 1 287 ? 27.456 7.068 24.906 1.00 45.47 287 PRO A N 1
ATOM 2199 C CA . PRO A 1 287 ? 28.018 7.015 26.244 1.00 45.47 287 PRO A CA 1
ATOM 2200 C C . PRO A 1 287 ? 29.068 5.912 26.270 1.00 45.47 287 PRO A C 1
ATOM 2202 O O . PRO A 1 287 ? 28.852 4.828 25.720 1.00 45.47 287 PRO A O 1
ATOM 2205 N N . ASN A 1 288 ? 30.190 6.171 26.933 1.00 46.38 288 ASN A N 1
ATOM 2206 C CA . ASN A 1 288 ? 31.220 5.179 27.216 1.00 46.38 288 ASN A CA 1
ATOM 2207 C C . ASN A 1 288 ? 30.681 4.189 28.276 1.00 46.38 288 ASN A C 1
ATOM 2209 O O . ASN A 1 288 ? 31.195 4.086 29.384 1.00 46.38 288 ASN A O 1
ATOM 2213 N N . ALA A 1 289 ? 29.561 3.526 27.984 1.00 43.06 289 ALA A N 1
ATOM 2214 C CA . ALA A 1 289 ? 28.984 2.497 28.823 1.00 43.06 289 ALA A CA 1
ATOM 2215 C C . ALA A 1 289 ? 29.872 1.263 28.673 1.00 43.06 289 ALA A C 1
ATOM 2217 O O . ALA A 1 289 ? 30.037 0.741 27.566 1.00 43.06 289 ALA A O 1
ATOM 2218 N N . GLY A 1 290 ? 30.492 0.848 29.780 1.00 42.59 290 GLY A N 1
ATOM 2219 C CA . GLY A 1 290 ? 31.357 -0.325 29.850 1.00 42.59 290 GLY A CA 1
ATOM 2220 C C . GLY A 1 290 ? 30.773 -1.479 29.041 1.00 42.59 290 GLY A C 1
ATOM 2221 O O . GLY A 1 290 ? 29.622 -1.865 29.232 1.00 42.59 290 GLY A O 1
ATOM 2222 N N . ARG A 1 291 ? 31.555 -1.976 28.078 1.00 37.59 291 ARG A N 1
ATOM 2223 C CA . ARG A 1 291 ? 31.127 -3.019 27.142 1.00 37.59 291 ARG A CA 1
ATOM 2224 C C . ARG A 1 291 ? 30.640 -4.244 27.925 1.00 37.59 291 ARG A C 1
ATOM 2226 O O . ARG A 1 291 ? 31.465 -4.867 28.595 1.00 37.59 291 ARG A O 1
ATOM 2233 N N . PRO A 1 292 ? 29.374 -4.671 27.792 1.00 38.41 292 PRO A N 1
ATOM 2234 C CA . PRO A 1 292 ? 29.016 -6.036 28.132 1.00 38.41 292 PRO A CA 1
ATOM 2235 C C . PRO A 1 292 ? 29.762 -6.953 27.160 1.00 38.41 292 PRO A C 1
ATOM 2237 O O . PRO A 1 292 ? 29.783 -6.703 25.949 1.00 38.41 292 PRO A O 1
ATOM 2240 N N . CYS A 1 293 ? 30.412 -7.991 27.680 1.00 34.78 293 CYS A N 1
ATOM 2241 C CA . CYS A 1 293 ? 31.086 -8.992 26.862 1.00 34.78 293 CYS A CA 1
ATOM 2242 C C . CYS A 1 293 ? 30.051 -9.636 25.916 1.00 34.78 293 CYS A C 1
ATOM 2244 O O . CYS A 1 293 ? 29.138 -10.309 26.384 1.00 34.78 293 CYS A O 1
ATOM 2246 N N . GLY A 1 294 ? 30.151 -9.379 24.604 1.00 40.19 294 GLY A N 1
ATOM 2247 C CA . GLY A 1 294 ? 29.297 -10.003 23.579 1.00 40.19 294 GLY A CA 1
ATOM 2248 C C . GLY A 1 294 ? 28.490 -9.074 22.660 1.00 40.19 294 GLY A C 1
ATOM 2249 O O . GLY A 1 294 ? 27.784 -9.577 21.791 1.00 40.19 294 GLY A O 1
ATOM 2250 N N . SER A 1 295 ? 28.579 -7.744 22.779 1.00 35.81 295 SER A N 1
ATOM 2251 C CA . SER A 1 295 ? 27.896 -6.842 21.834 1.00 35.81 295 SER A CA 1
ATOM 2252 C C . SER A 1 295 ? 28.545 -6.848 20.428 1.00 35.81 295 SER A C 1
ATOM 2254 O O . SER A 1 295 ? 29.776 -6.914 20.316 1.00 35.81 295 SER A O 1
ATOM 2256 N N . PRO A 1 296 ? 27.748 -6.783 19.335 1.00 33.28 296 PRO A N 1
ATOM 2257 C CA . PRO A 1 296 ? 28.266 -6.779 17.968 1.00 33.28 296 PRO A CA 1
ATOM 2258 C C . PRO A 1 296 ? 29.234 -5.615 17.742 1.00 33.28 296 PRO A C 1
ATOM 2260 O O . PRO A 1 296 ? 28.908 -4.456 17.999 1.00 33.28 296 PRO A O 1
ATOM 2263 N N . LYS A 1 297 ? 30.438 -5.916 17.246 1.00 31.80 297 LYS A N 1
ATOM 2264 C CA . LYS A 1 297 ? 31.440 -4.897 16.923 1.00 31.80 297 LYS A CA 1
ATOM 2265 C C . LYS A 1 297 ? 30.993 -4.112 15.689 1.00 31.80 297 LYS A C 1
ATOM 2267 O O . LYS A 1 297 ? 30.913 -4.666 14.596 1.00 31.80 297 LYS A O 1
ATOM 2272 N N . VAL A 1 298 ? 30.762 -2.812 15.853 1.00 39.00 298 VAL A N 1
ATOM 2273 C CA . VAL A 1 298 ? 30.736 -1.873 14.727 1.00 39.00 298 VAL A CA 1
ATOM 2274 C C . VAL A 1 298 ? 32.186 -1.655 14.302 1.00 39.00 298 VAL A C 1
ATOM 2276 O O . VAL A 1 298 ? 32.972 -1.064 15.041 1.00 39.00 298 VAL A O 1
ATOM 2279 N N . TYR A 1 299 ? 32.563 -2.180 13.139 1.00 33.47 299 TYR A N 1
ATOM 2280 C CA . TYR A 1 299 ? 33.862 -1.894 12.538 1.00 33.47 299 TYR A CA 1
ATOM 2281 C C . TYR A 1 299 ? 33.759 -0.571 11.769 1.00 33.47 299 TYR A C 1
ATOM 2283 O O . TYR A 1 299 ? 32.935 -0.482 10.855 1.00 33.47 299 TYR A O 1
ATOM 2291 N N . PRO A 1 300 ? 34.554 0.461 12.103 1.00 35.69 300 PRO A N 1
ATOM 2292 C CA . PRO A 1 300 ? 34.654 1.629 11.245 1.00 35.69 300 PRO A CA 1
ATOM 2293 C C . PRO A 1 300 ? 35.244 1.203 9.896 1.00 35.69 300 PRO A C 1
ATOM 2295 O O . PRO A 1 300 ? 36.232 0.468 9.834 1.00 35.69 300 PRO A O 1
ATOM 2298 N N . HIS A 1 301 ? 34.603 1.650 8.819 1.00 39.22 301 HIS A N 1
ATOM 2299 C CA . HIS A 1 301 ? 35.066 1.448 7.453 1.00 39.22 301 HIS A CA 1
ATOM 2300 C C . HIS A 1 301 ? 36.438 2.118 7.296 1.00 39.22 301 HIS A C 1
ATOM 2302 O O . HIS A 1 301 ? 36.543 3.337 7.417 1.00 39.22 301 HIS A O 1
ATOM 2308 N N . ARG A 1 302 ? 37.491 1.334 7.044 1.00 31.31 302 ARG A N 1
ATOM 2309 C CA . ARG A 1 302 ? 38.760 1.877 6.547 1.00 31.31 302 ARG A CA 1
ATOM 2310 C C . ARG A 1 302 ? 38.569 2.169 5.066 1.00 31.31 302 ARG A C 1
ATOM 2312 O O . ARG A 1 302 ? 38.257 1.256 4.309 1.00 31.31 302 ARG A O 1
ATOM 2319 N N . GLU A 1 303 ? 38.687 3.432 4.678 1.00 36.75 303 GLU A N 1
ATOM 2320 C CA . GLU A 1 303 ? 38.887 3.774 3.272 1.00 36.75 303 GLU A CA 1
ATOM 2321 C C . GLU A 1 303 ? 40.220 3.164 2.822 1.00 36.75 303 GLU A C 1
ATOM 2323 O O . GLU A 1 303 ? 41.254 3.364 3.462 1.00 36.75 303 GLU A O 1
ATOM 2328 N N . GLY A 1 304 ? 40.146 2.353 1.772 1.00 37.41 304 GLY A N 1
ATOM 2329 C CA . GLY A 1 304 ? 41.257 1.863 0.972 1.00 37.41 304 GLY A CA 1
ATOM 2330 C C . GLY A 1 304 ? 40.899 2.071 -0.487 1.00 37.41 304 GLY A C 1
ATOM 2331 O O . GLY A 1 304 ? 39.685 1.978 -0.794 1.00 37.41 304 GLY A O 1
#

Radius of gyration: 24.71 Å; chains: 1; bounding box: 65×42×83 Å

Sequence (304 aa):
MGEPQRESGVVRVVVVTRHSPRLPVGLLQFVSHAHYRTDHCGGVDVRTAAAVGGSYTGVFPSGLLTTLAPAPHQFPFLRLYRRDPHLPWKVSVLLRRGHHALATQSRALAEVELERHLMARGVRRVAVREGRVRGALYLPAGDGPFPGVIDLFGSVGGLMEFRSAMMASRGIASLALAYFAYDDLPKTTDVLELDYFEEAVEALLGRPEVVPDRCGVVAASKAVDVACCMATWLPKVKAVVLYRRLPIAIDSVITHCGRTLVEGFKLNLSIMTADKKRMYVSPAEVPNAGRPCGSPKVYPHREG

pLDDT: mean 85.73, std 17.92, range [31.31, 98.88]

Foldseek 3Di:
DDDPQDAWFKKKKKKKWWDDDPDDDPIWIWIWMFIFTADSVNDDDLQQTFGPDTLDTGRDSCSRVVSTFTDPVDQRPDDDDDQDQAAWTKMKIFMFGDDDDPPDDDDTPDIDIDTHHLADPQWDWDFDDDDPWGWIKIAAHDQALFAEEEEEEADPAEFRCSVQRNVSNVRYTYTRTGQEPYDPHHPHQQEAELVNVLVVLCVRLVDSSHPNQAHEYEYEDQCLLSNVVCCVPPPRHDYYHYYDDDNAAENYFYHYPRHTPHDGHYDPCVQWDDDSPDIDGNPVPDPPDPDDPPDDDDDPDDDD

Secondary structure (DSSP, 8-state):
-----PPPPEEEEEEEEEE--SSSS--EEEEEEEEEE--TTS---TTTSPB-EES--BS-TTHHHHT-EE-TTS-TT-----S-TTSPEEEEEEEEES---TT----EEEEEEEEE-SS-TT-EEEEEEETTEEEEEEE-SSS-PEEEEEEE--TT-S---HHHHHHHTTT-EEEEEE-SSSTTS-SS-SEEEHHHHHHHHHHHHTSTTEEEEEEEEEEETTHHHHHHHHHHH-TTEEEEEEESS-S--BS-EEEETTEEEEE-B----TTEEE-SS-EEE-TTSS------TTPPP-------

Organism: Chionoecetes opilio (NCBI:txid41210)